Protein AF-A0A938CMP0-F1 (afdb_monomer_lite)

Foldseek 3Di:
DDDDDDDDDDDDDDDDDDDDDDDDDDDDDDDDDDDDDDDDDDDDDDDDDDDDDDDDPPDDPPVVVVVVVVVLVDDDDDDDPVVVVVVVLVLLVLLLLLLVQLAVFQQDDLVNSCVVSVHDSVSSVSSNVVCVVVVQKDWDQDPPRGITIDGDPVVVVSSVVSVVVVVVVVVVVLVLLLVLLLVVLVVCVVVVWAEEEEEADDPSVVSNVVSNVVDNHDHLAYADLVQAQDDDPNGGYHPAPCVSPDGQAYEYRHDPCSQVRLVRVVVPDPNVRYHYRPVCVVVNVVVVVPDDPPPPDD

Sequence (298 aa):
MSSCGNRLRRARRFACSLRSKRRSGRNRPAQPQFLKRDGIARSRQGMTYTKVHGMNTASLPADFAAFFDVWWWMPKPATSPADESDKFVGQDQIMLGVLSAVERDSQVSQRTISRELNVALGLANAYFKRCVRKGWIKIQQVPRRRYAYYLTPQGFSEKTRLATQYFSASFTFFRKARGQISELIEDCARRGAKRIAFAGVSDLAEVAMICALEFPVTVAGVVDPEQAGKHFCGTKVRATLDECGPVDAVIITHLSAPYEAYRALADAIEPDRIQVPALLRVALQQAASSEPEQQVGP

Radius of gyration: 31.2 Å; chains: 1; bounding box: 88×67×84 Å

Structure (mmCIF, N/CA/C/O backbone):
data_AF-A0A938CMP0-F1
#
_entry.id   AF-A0A938CMP0-F1
#
loop_
_atom_site.group_PDB
_atom_site.id
_atom_site.type_symbol
_atom_site.label_atom_id
_atom_site.label_alt_id
_atom_site.label_comp_id
_atom_site.label_asym_id
_atom_site.label_entity_id
_atom_site.label_seq_id
_atom_site.pdbx_PDB_ins_code
_atom_site.Cartn_x
_atom_site.Cartn_y
_atom_site.Cartn_z
_atom_site.occupancy
_atom_site.B_iso_or_equiv
_atom_site.auth_seq_id
_atom_site.auth_comp_id
_atom_site.auth_asym_id
_atom_site.auth_atom_id
_atom_site.pdbx_PDB_model_num
ATOM 1 N N . MET A 1 1 ? 44.442 -36.100 -6.430 1.00 40.66 1 MET A N 1
ATOM 2 C CA . MET A 1 1 ? 44.548 -37.439 -7.049 1.00 40.66 1 MET A CA 1
ATOM 3 C C . MET A 1 1 ? 43.366 -38.261 -6.570 1.00 40.66 1 MET A C 1
ATOM 5 O O . MET A 1 1 ? 43.351 -38.660 -5.416 1.00 40.66 1 MET A O 1
ATOM 9 N N . SER A 1 2 ? 42.347 -38.433 -7.410 1.00 33.59 2 SER A N 1
ATOM 10 C CA . SER A 1 2 ? 41.164 -39.239 -7.090 1.00 33.59 2 SER A CA 1
ATOM 11 C C . SER A 1 2 ? 40.425 -39.641 -8.374 1.00 33.59 2 SER A C 1
ATOM 13 O O . SER A 1 2 ? 40.031 -38.787 -9.158 1.00 33.59 2 SER A O 1
ATOM 15 N N . SER A 1 3 ? 40.293 -40.963 -8.551 1.00 32.97 3 SER A N 1
ATOM 16 C CA . SER A 1 3 ? 39.300 -41.728 -9.335 1.00 32.97 3 SER A CA 1
ATOM 17 C C . SER A 1 3 ? 39.023 -41.274 -10.782 1.00 32.97 3 SER A C 1
ATOM 19 O O . SER A 1 3 ? 38.269 -40.344 -11.025 1.00 32.97 3 SER A O 1
ATOM 21 N N . CYS A 1 4 ? 39.647 -41.845 -11.815 1.00 31.56 4 CYS A N 1
ATOM 22 C CA . CYS A 1 4 ? 39.384 -43.169 -12.407 1.00 31.56 4 CYS A CA 1
ATOM 23 C C . CYS A 1 4 ? 37.914 -43.424 -12.823 1.00 31.56 4 CYS A C 1
ATOM 25 O O . CYS A 1 4 ? 37.043 -43.570 -11.969 1.00 31.56 4 CYS A O 1
ATOM 27 N N . GLY A 1 5 ? 37.685 -43.584 -14.138 1.00 32.78 5 GLY A N 1
ATOM 28 C CA . GLY A 1 5 ? 36.816 -44.664 -14.631 1.00 32.78 5 GLY A CA 1
ATOM 29 C C . GLY A 1 5 ? 35.462 -44.328 -15.272 1.00 32.78 5 GLY A C 1
ATOM 30 O O . GLY A 1 5 ? 34.428 -44.730 -14.760 1.00 32.78 5 GLY A O 1
ATOM 31 N N . ASN A 1 6 ? 35.485 -43.683 -16.441 1.00 33.22 6 ASN A N 1
ATOM 32 C CA . ASN A 1 6 ? 34.711 -44.028 -17.650 1.00 33.22 6 ASN A CA 1
ATOM 33 C C . ASN A 1 6 ? 33.337 -44.740 -17.499 1.00 33.22 6 ASN A C 1
ATOM 35 O O . ASN A 1 6 ? 33.264 -45.941 -17.233 1.00 33.22 6 ASN A O 1
ATOM 39 N N . ARG A 1 7 ? 32.245 -44.068 -17.898 1.00 35.09 7 ARG A N 1
ATOM 40 C CA . ARG A 1 7 ? 31.052 -44.748 -18.436 1.00 35.09 7 ARG A CA 1
ATOM 41 C C . ARG A 1 7 ? 30.472 -43.950 -19.603 1.00 35.09 7 ARG A C 1
ATOM 43 O O . ARG A 1 7 ? 29.977 -42.840 -19.456 1.00 35.09 7 ARG A O 1
ATOM 50 N N . LEU A 1 8 ? 30.613 -44.536 -20.785 1.00 32.62 8 LEU A N 1
ATOM 51 C CA . LEU A 1 8 ? 30.351 -43.966 -22.101 1.00 32.62 8 LEU A CA 1
ATOM 52 C C . LEU A 1 8 ? 29.125 -44.680 -22.703 1.00 32.62 8 LEU A C 1
ATOM 54 O O . LEU A 1 8 ? 28.977 -45.886 -22.524 1.00 32.62 8 LEU A O 1
ATOM 58 N N . ARG A 1 9 ? 28.361 -43.943 -23.526 1.00 31.27 9 ARG A N 1
ATOM 59 C CA . ARG A 1 9 ? 27.397 -44.392 -24.563 1.00 31.27 9 ARG A CA 1
ATOM 60 C C . ARG A 1 9 ? 25.941 -44.644 -24.135 1.00 31.27 9 ARG A C 1
ATOM 62 O O . ARG A 1 9 ? 25.620 -45.692 -23.592 1.00 31.27 9 ARG A O 1
ATOM 69 N N . ARG A 1 10 ? 25.037 -43.767 -24.600 1.00 31.42 10 ARG A N 1
ATOM 70 C CA . ARG A 1 10 ? 23.763 -44.119 -25.275 1.00 31.42 10 ARG A CA 1
ATOM 71 C C . ARG A 1 10 ? 23.070 -42.854 -25.800 1.00 31.42 10 ARG A C 1
ATOM 73 O O . ARG A 1 10 ? 22.475 -42.126 -25.024 1.00 31.42 10 ARG A O 1
ATOM 80 N N . ALA A 1 11 ? 23.135 -42.612 -27.110 1.00 29.69 11 ALA A N 1
ATOM 81 C CA . ALA A 1 11 ? 22.117 -41.860 -27.857 1.00 29.69 11 ALA A CA 1
ATOM 82 C C . ALA A 1 11 ? 22.428 -41.932 -29.358 1.00 29.69 11 ALA A C 1
ATOM 84 O O . ALA A 1 11 ? 23.265 -41.182 -29.856 1.00 29.69 11 ALA A O 1
ATOM 85 N N . ARG A 1 12 ? 21.780 -42.855 -30.082 1.00 30.44 12 ARG A N 1
ATOM 86 C CA . ARG A 1 12 ? 21.549 -42.758 -31.534 1.00 30.44 12 ARG A CA 1
ATOM 87 C C . ARG A 1 12 ? 20.566 -43.844 -32.003 1.00 30.44 12 ARG A C 1
ATOM 89 O O . ARG A 1 12 ? 20.808 -45.016 -31.746 1.00 30.44 12 ARG A O 1
ATOM 96 N N . ARG A 1 13 ? 19.591 -43.394 -32.811 1.00 29.81 13 ARG A N 1
ATOM 97 C CA . ARG A 1 13 ? 18.742 -44.102 -33.805 1.00 29.81 13 ARG A CA 1
ATOM 98 C C . ARG A 1 13 ? 17.376 -44.638 -33.353 1.00 29.81 13 ARG A C 1
ATOM 100 O O . ARG A 1 13 ? 17.330 -45.616 -32.631 1.00 29.81 13 ARG A O 1
ATOM 107 N N . PHE A 1 14 ? 16.318 -44.042 -33.919 1.00 30.62 14 PHE A N 1
ATOM 108 C CA . PHE A 1 14 ? 15.135 -44.652 -34.577 1.00 30.62 14 PHE A CA 1
ATOM 109 C C . PHE A 1 14 ? 14.484 -43.509 -35.410 1.00 30.62 14 PHE A C 1
ATOM 111 O O . PHE A 1 14 ? 14.133 -42.488 -34.833 1.00 30.62 14 PHE A O 1
ATOM 118 N N . ALA A 1 15 ? 14.655 -43.402 -36.741 1.00 31.05 15 ALA A N 1
ATOM 119 C CA . ALA A 1 15 ? 13.916 -44.053 -37.851 1.00 31.05 15 ALA A CA 1
ATOM 120 C C . ALA A 1 15 ? 12.382 -43.871 -37.724 1.00 31.05 15 ALA A C 1
ATOM 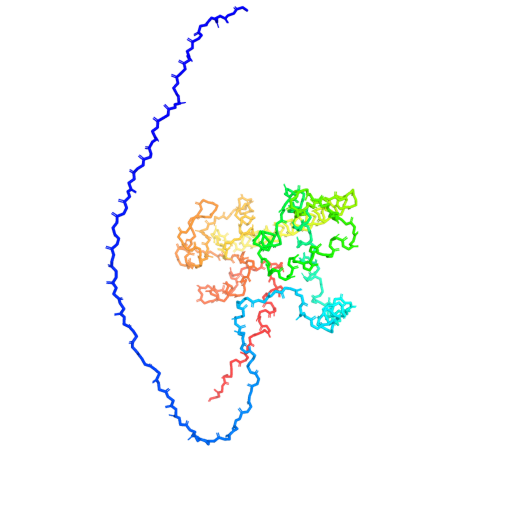122 O O . ALA A 1 15 ? 11.811 -44.363 -36.765 1.00 31.05 15 ALA A O 1
ATOM 123 N N . CYS A 1 16 ? 11.705 -43.005 -38.496 1.00 25.69 16 CYS A N 1
ATOM 124 C CA . CYS A 1 16 ? 11.364 -43.031 -39.937 1.00 25.69 16 CYS A CA 1
ATOM 125 C C . CYS A 1 16 ? 10.272 -44.059 -40.310 1.00 25.69 16 CYS A C 1
ATOM 127 O O . CYS A 1 16 ? 10.339 -45.202 -39.880 1.00 25.69 16 CYS A O 1
ATOM 129 N N . SER A 1 17 ? 9.364 -43.630 -41.203 1.00 28.08 17 SER A N 1
ATOM 130 C CA . SER A 1 17 ? 8.293 -44.365 -41.910 1.00 28.08 17 SER A CA 1
ATOM 131 C C . SER A 1 17 ? 6.901 -44.412 -41.262 1.00 28.08 17 SER A C 1
ATOM 133 O O . SER A 1 17 ? 6.668 -45.178 -40.337 1.00 28.08 17 SER A O 1
ATOM 135 N N . LEU A 1 18 ? 5.937 -43.704 -41.874 1.00 31.17 18 LEU A N 1
ATOM 136 C CA . LEU A 1 18 ? 4.772 -44.336 -42.520 1.00 31.17 18 LEU A CA 1
ATOM 137 C C . LEU A 1 18 ? 4.097 -43.376 -43.523 1.00 31.17 18 LEU A C 1
ATOM 139 O O . LEU A 1 18 ? 4.033 -42.164 -43.328 1.00 31.17 18 LEU A O 1
ATOM 143 N N . ARG A 1 19 ? 3.647 -43.953 -44.642 1.00 31.61 19 ARG A N 1
ATOM 144 C CA . ARG A 1 19 ? 3.259 -43.323 -45.913 1.00 31.61 19 ARG A CA 1
ATOM 145 C C . ARG A 1 19 ? 1.804 -43.691 -46.266 1.00 31.61 19 ARG A C 1
ATOM 147 O O . ARG A 1 19 ? 1.448 -44.857 -46.201 1.00 31.61 19 ARG A O 1
ATOM 154 N N . SER A 1 20 ? 1.048 -42.700 -46.754 1.00 29.38 20 SER A N 1
ATOM 155 C CA . SER A 1 20 ? -0.056 -42.728 -47.753 1.00 29.38 20 SER A CA 1
ATOM 156 C C . SER A 1 20 ? -1.356 -43.548 -47.581 1.00 29.38 20 SER A C 1
ATOM 158 O O . SER A 1 20 ? -1.315 -44.770 -47.506 1.00 29.38 20 SER A O 1
ATOM 160 N N . LYS A 1 21 ? -2.499 -42.863 -47.811 1.00 34.16 21 LYS A N 1
ATOM 161 C CA . LYS A 1 21 ? -3.623 -43.179 -48.753 1.00 34.16 21 LYS A CA 1
ATOM 162 C C . LYS A 1 21 ? -4.675 -42.038 -48.672 1.00 34.16 21 LYS A C 1
ATOM 164 O O . LYS A 1 21 ? -5.223 -41.815 -47.608 1.00 34.16 21 LYS A O 1
ATOM 169 N N . ARG A 1 22 ? -4.754 -41.070 -49.605 1.00 30.09 22 ARG A N 1
ATOM 170 C CA . ARG A 1 22 ? -5.589 -40.948 -50.841 1.00 30.09 22 ARG A CA 1
ATOM 171 C C . ARG A 1 22 ? -7.091 -41.313 -50.743 1.00 30.09 22 ARG A C 1
ATOM 173 O O . ARG A 1 22 ? -7.388 -42.498 -50.697 1.00 30.09 22 ARG A O 1
ATOM 180 N N . ARG A 1 23 ? -7.971 -40.300 -50.929 1.00 29.23 23 ARG A N 1
ATOM 181 C CA . ARG A 1 23 ? -9.071 -40.100 -51.940 1.00 29.23 23 ARG A CA 1
ATOM 182 C C . ARG A 1 23 ? -10.265 -39.342 -51.313 1.00 29.23 23 ARG A C 1
ATOM 184 O O . ARG A 1 23 ? -10.774 -39.766 -50.294 1.00 29.23 23 ARG A O 1
ATOM 191 N N . SER A 1 24 ? -10.539 -38.094 -51.715 1.00 27.59 24 SER A N 1
ATOM 192 C CA . SER A 1 24 ? -11.372 -37.604 -52.843 1.00 27.59 24 SER A CA 1
ATOM 193 C C . SER A 1 24 ? -12.872 -37.490 -52.529 1.00 27.59 24 SER A C 1
ATOM 195 O O . SER A 1 24 ? -13.527 -38.502 -52.323 1.00 27.59 24 SER A O 1
ATOM 197 N N . GLY A 1 25 ? -13.415 -36.273 -52.625 1.00 26.98 25 GLY A N 1
ATOM 198 C CA . GLY A 1 25 ? -14.855 -36.001 -52.643 1.00 26.98 25 GLY A CA 1
ATOM 199 C C . GLY A 1 25 ? -15.131 -34.519 -52.901 1.00 26.98 25 GLY A C 1
ATOM 200 O O . GLY A 1 25 ? -15.055 -33.706 -51.988 1.00 26.98 25 GLY A O 1
ATOM 201 N N . ARG A 1 26 ? -15.377 -34.164 -54.169 1.00 29.38 26 ARG A N 1
ATOM 202 C CA . ARG A 1 26 ? -15.912 -32.864 -54.610 1.00 29.38 26 ARG A CA 1
ATOM 203 C C . ARG A 1 26 ? -17.373 -32.740 -54.164 1.00 29.38 26 ARG A C 1
ATOM 205 O O . ARG A 1 26 ? -18.107 -33.705 -54.329 1.00 29.38 26 ARG A O 1
ATOM 212 N N . ASN A 1 27 ? -17.797 -31.544 -53.749 1.00 28.89 27 ASN A N 1
ATOM 213 C CA . ASN A 1 27 ? -18.992 -30.880 -54.293 1.00 28.89 27 ASN A CA 1
ATOM 214 C C . ASN A 1 27 ? -19.107 -29.421 -53.799 1.00 28.89 27 ASN A C 1
ATOM 216 O O . ASN A 1 27 ? -19.155 -29.159 -52.604 1.00 28.89 27 ASN A O 1
ATOM 220 N N . ARG A 1 28 ? -19.149 -28.480 -54.753 1.00 29.19 28 ARG A N 1
ATOM 221 C CA . ARG A 1 28 ? -19.852 -27.181 -54.672 1.00 29.19 28 ARG A CA 1
ATOM 222 C C . ARG A 1 28 ? -21.191 -27.377 -55.401 1.00 29.19 28 ARG A C 1
ATOM 224 O O . ARG A 1 28 ? -21.204 -28.176 -56.339 1.00 29.19 28 ARG A O 1
ATOM 231 N N . PRO A 1 29 ? -22.288 -26.708 -55.014 1.00 32.78 29 PRO A N 1
ATOM 232 C CA . PRO A 1 29 ? -22.609 -25.339 -55.483 1.00 32.78 29 PRO A CA 1
ATOM 233 C C . PRO A 1 29 ? -23.285 -24.526 -54.338 1.00 32.78 29 PRO A C 1
ATOM 235 O O . PRO A 1 29 ? -23.307 -25.011 -53.218 1.00 32.78 29 PRO A O 1
ATOM 238 N N . ALA A 1 30 ? -23.789 -23.291 -54.405 1.00 26.28 30 ALA A N 1
ATOM 239 C CA . ALA A 1 30 ? -24.164 -22.336 -55.443 1.00 26.28 30 ALA A CA 1
ATOM 240 C C . ALA A 1 30 ? -24.133 -20.911 -54.823 1.00 26.28 30 ALA A C 1
ATOM 242 O O . ALA A 1 30 ? -24.267 -20.761 -53.609 1.00 26.28 30 ALA A O 1
ATOM 243 N N . GLN A 1 31 ? -23.991 -19.871 -55.648 1.00 30.39 31 GLN A N 1
ATOM 244 C CA . GLN A 1 31 ? -24.404 -18.501 -55.300 1.00 30.39 31 GLN A CA 1
ATOM 245 C C . GLN A 1 31 ? -25.897 -18.317 -55.608 1.00 30.39 31 GLN A C 1
ATOM 247 O O . GLN A 1 31 ? -26.396 -18.960 -56.533 1.00 30.39 31 GLN A O 1
ATOM 252 N N . PRO A 1 32 ? -26.552 -17.335 -54.967 1.00 27.44 32 PRO A N 1
ATOM 253 C CA . PRO A 1 32 ? -27.552 -16.540 -55.667 1.00 27.44 32 PRO A CA 1
ATOM 254 C C . PRO A 1 32 ? -27.262 -15.032 -55.612 1.00 27.44 32 PRO A C 1
ATOM 256 O O . PRO A 1 32 ? -26.785 -14.484 -54.619 1.00 27.44 32 PRO A O 1
ATOM 259 N N . GLN A 1 33 ? -27.570 -14.384 -56.735 1.00 28.09 33 GLN A N 1
ATOM 260 C CA . GLN A 1 33 ? -27.715 -12.940 -56.915 1.00 28.09 33 GLN A CA 1
ATOM 261 C C . GLN A 1 33 ? -29.138 -12.480 -56.515 1.00 28.09 33 GLN A C 1
ATOM 263 O O . GLN A 1 33 ? -30.028 -13.315 -56.383 1.00 28.09 33 GLN A O 1
ATOM 268 N N . PHE A 1 34 ? -29.327 -11.148 -56.478 1.00 23.53 34 PHE A N 1
ATOM 269 C CA . PHE A 1 34 ? -30.585 -10.364 -56.537 1.00 23.53 34 PHE A CA 1
ATOM 270 C C . PHE A 1 34 ? -31.354 -10.056 -55.229 1.00 23.53 34 PHE A C 1
ATOM 272 O O . PHE A 1 34 ? -31.970 -10.934 -54.646 1.00 23.53 34 PHE A O 1
ATOM 279 N N . LEU A 1 35 ? -31.419 -8.773 -54.816 1.00 26.53 35 LEU A N 1
ATOM 280 C CA . LEU A 1 35 ? -32.499 -7.808 -55.139 1.00 26.53 35 LEU A CA 1
ATOM 281 C C . LEU A 1 35 ? -32.203 -6.411 -54.525 1.00 26.53 35 LEU A C 1
ATOM 283 O O . LEU A 1 35 ? -31.724 -6.304 -53.400 1.00 26.53 35 LEU A O 1
ATOM 287 N N . LYS A 1 36 ? -32.506 -5.336 -55.268 1.00 29.02 36 LYS A N 1
ATOM 288 C CA . LYS A 1 36 ? -32.561 -3.932 -54.803 1.00 29.02 36 LYS A CA 1
ATOM 289 C C . LYS A 1 36 ? -33.921 -3.648 -54.142 1.00 29.02 36 LYS A C 1
ATOM 291 O O . LYS A 1 36 ? -34.914 -4.112 -54.696 1.00 29.02 36 LYS A O 1
ATOM 296 N N . ARG A 1 37 ? -33.971 -2.793 -53.105 1.00 26.44 37 ARG A N 1
ATOM 297 C CA . ARG A 1 37 ? -34.790 -1.549 -53.048 1.00 26.44 37 ARG A CA 1
ATOM 298 C C . ARG A 1 37 ? -34.722 -0.810 -51.691 1.00 26.44 37 ARG A C 1
ATOM 300 O O . ARG A 1 37 ? -34.899 -1.419 -50.648 1.00 26.44 37 ARG A O 1
ATOM 307 N N . ASP A 1 38 ? -34.477 0.498 -51.819 1.00 26.66 38 ASP A N 1
ATOM 308 C CA . ASP A 1 38 ? -35.070 1.688 -51.173 1.00 26.66 38 ASP A CA 1
ATOM 309 C C . ASP A 1 38 ? -35.088 1.874 -49.637 1.00 26.66 38 ASP A C 1
ATOM 311 O O . ASP A 1 38 ? -35.596 1.040 -48.899 1.00 26.66 38 ASP A O 1
ATOM 315 N N . GLY A 1 39 ? -34.658 3.067 -49.172 1.00 25.33 39 GLY A N 1
ATOM 316 C CA . GLY A 1 39 ? -35.173 3.653 -47.916 1.00 25.33 39 GLY A CA 1
ATOM 317 C C . GLY A 1 39 ? -34.208 4.412 -46.984 1.00 25.33 39 GLY A C 1
ATOM 318 O O . GLY A 1 39 ? -33.889 3.936 -45.907 1.00 25.33 39 GLY A O 1
ATOM 319 N N . ILE A 1 40 ? -33.770 5.600 -47.406 1.00 25.33 40 ILE A N 1
ATOM 320 C CA . ILE A 1 40 ? -33.457 6.845 -46.658 1.00 25.33 40 ILE A CA 1
ATOM 321 C C . ILE A 1 40 ? -33.264 6.813 -45.107 1.00 25.33 40 ILE A C 1
ATOM 323 O O . ILE A 1 40 ? -34.197 6.630 -44.337 1.00 25.33 40 ILE A O 1
ATOM 327 N N . ALA A 1 41 ? -32.042 7.221 -44.718 1.00 26.98 41 ALA A N 1
ATOM 328 C CA . ALA A 1 41 ? -31.594 8.072 -43.595 1.00 26.98 41 ALA A CA 1
ATOM 329 C C . ALA A 1 41 ? -31.946 7.753 -42.123 1.00 26.98 41 ALA A C 1
ATOM 331 O O . ALA A 1 41 ? -33.066 7.962 -41.669 1.00 26.98 41 ALA A O 1
ATOM 332 N N . ARG A 1 42 ? -30.893 7.556 -41.309 1.00 26.25 42 ARG A N 1
ATOM 333 C CA . ARG A 1 42 ? -30.517 8.492 -40.225 1.00 26.25 42 ARG A CA 1
ATOM 334 C C . ARG A 1 42 ? -29.103 8.218 -39.706 1.00 26.25 42 ARG A C 1
ATOM 336 O O . ARG A 1 42 ? -28.642 7.088 -39.614 1.00 26.25 42 ARG A O 1
ATOM 343 N N . SER A 1 43 ? -28.416 9.315 -39.429 1.00 30.00 43 SER A N 1
ATOM 344 C CA . SER A 1 43 ? -27.028 9.440 -39.009 1.00 30.00 43 SER A CA 1
ATOM 345 C C . SER A 1 43 ? -26.761 8.888 -37.607 1.00 30.00 43 SER A C 1
ATOM 347 O O . SER A 1 43 ? -27.529 9.127 -36.680 1.00 30.00 43 SER A O 1
ATOM 349 N N . ARG A 1 44 ? -25.607 8.231 -37.447 1.00 26.14 44 ARG A N 1
ATOM 350 C CA . ARG A 1 44 ? -24.694 8.333 -36.292 1.00 26.14 44 ARG A CA 1
ATOM 351 C C . ARG A 1 44 ? -23.418 7.569 -36.645 1.00 26.14 44 ARG A C 1
ATOM 353 O O . ARG A 1 44 ? -23.461 6.384 -36.954 1.00 26.14 44 ARG A O 1
ATOM 360 N N . GLN A 1 45 ? -22.296 8.284 -36.683 1.00 30.92 45 GLN A N 1
ATOM 361 C CA . GLN A 1 45 ? -20.973 7.746 -36.997 1.00 30.92 45 GLN A CA 1
ATOM 362 C C . GLN A 1 45 ? -20.565 6.711 -35.936 1.00 30.92 45 GLN A C 1
ATOM 364 O O . GLN A 1 45 ? -20.081 7.062 -34.866 1.00 30.92 45 GLN A O 1
ATOM 369 N N . GLY A 1 46 ? -20.780 5.432 -36.239 1.00 26.02 46 GLY A N 1
ATOM 370 C CA . GLY A 1 46 ? -20.140 4.300 -35.579 1.00 26.02 46 GLY A CA 1
ATOM 371 C C . GLY A 1 46 ? -18.991 3.821 -36.457 1.00 26.02 46 GLY A C 1
ATOM 372 O O . GLY A 1 46 ? -19.215 3.246 -37.519 1.00 26.02 46 GLY A O 1
ATOM 373 N N . MET A 1 47 ? -17.755 4.099 -36.049 1.00 26.31 47 MET A N 1
ATOM 374 C CA . MET A 1 47 ? -16.557 3.650 -36.756 1.00 26.31 47 MET A CA 1
ATOM 375 C C . MET A 1 47 ? -16.338 2.162 -36.435 1.00 26.31 47 MET A C 1
ATOM 377 O O . MET A 1 47 ? -15.799 1.804 -35.391 1.00 26.31 47 MET A O 1
ATOM 381 N N . THR A 1 48 ? -16.826 1.273 -37.301 1.00 23.34 48 THR A N 1
ATOM 382 C CA . THR A 1 48 ? -16.617 -0.176 -37.181 1.00 23.34 48 THR A CA 1
ATOM 383 C C . THR A 1 48 ? -15.192 -0.535 -37.597 1.00 23.34 48 THR A C 1
ATOM 385 O O . THR A 1 48 ? -14.780 -0.257 -38.723 1.00 23.34 48 THR A O 1
ATOM 388 N N . TYR A 1 49 ? -14.441 -1.189 -36.709 1.00 25.02 49 TYR A N 1
ATOM 389 C CA . TYR A 1 49 ? -13.134 -1.761 -37.030 1.00 25.02 49 TYR A CA 1
ATOM 390 C C . TYR A 1 49 ? -13.290 -2.943 -37.995 1.00 25.02 49 TYR A C 1
ATOM 392 O O . TYR A 1 49 ? -13.627 -4.055 -37.588 1.00 25.02 49 TYR A O 1
ATOM 400 N N . THR A 1 50 ? -12.990 -2.727 -39.275 1.00 26.14 50 THR A N 1
ATOM 401 C CA . THR A 1 50 ? -12.839 -3.821 -40.239 1.00 26.14 50 THR A CA 1
ATOM 402 C C . THR A 1 50 ? -11.429 -4.397 -40.129 1.00 26.14 50 THR A C 1
ATOM 404 O O . THR A 1 50 ? -10.426 -3.734 -40.388 1.00 26.14 50 THR A O 1
ATOM 407 N N . LYS A 1 51 ? -11.355 -5.663 -39.719 1.00 31.88 51 LYS A N 1
ATOM 408 C CA . LYS A 1 51 ? -10.142 -6.480 -39.632 1.00 31.88 51 LYS A CA 1
ATOM 409 C C . LYS A 1 51 ? -9.582 -6.722 -41.039 1.00 31.88 51 LYS A C 1
ATOM 411 O O . LYS A 1 51 ? -10.085 -7.583 -41.753 1.00 31.88 51 LYS A O 1
ATOM 416 N N . VAL A 1 52 ? -8.533 -5.999 -41.434 1.00 29.16 52 VAL A N 1
ATOM 417 C CA . VAL A 1 52 ? -7.825 -6.261 -42.698 1.00 29.16 52 VAL A CA 1
ATOM 418 C C . VAL A 1 52 ? -6.646 -7.195 -42.421 1.00 29.16 52 VAL A C 1
ATOM 420 O O . VAL A 1 52 ? -5.613 -6.800 -41.885 1.00 29.16 52 VAL A O 1
ATOM 423 N N . HIS A 1 53 ? -6.824 -8.476 -42.740 1.00 30.30 53 HIS A N 1
ATOM 424 C CA . HIS A 1 53 ? -5.709 -9.394 -42.957 1.00 30.30 53 HIS A CA 1
ATOM 425 C C . HIS A 1 53 ? -5.120 -9.135 -44.347 1.00 30.30 53 HIS A C 1
ATOM 427 O O . HIS A 1 53 ? -5.837 -9.215 -45.337 1.00 30.30 53 HIS A O 1
ATOM 433 N N . GLY A 1 54 ? -3.809 -8.886 -44.398 1.00 38.38 54 GLY A N 1
ATOM 434 C CA . GLY A 1 54 ? -3.010 -8.948 -45.622 1.00 38.38 54 GLY A CA 1
ATOM 435 C C . GLY A 1 54 ? -2.931 -7.645 -46.417 1.00 38.38 54 GLY A C 1
ATOM 436 O O . GLY A 1 54 ? -3.604 -7.502 -47.428 1.00 38.38 54 GLY A O 1
ATOM 437 N N . MET A 1 55 ? -2.032 -6.738 -46.024 1.00 27.73 55 MET A N 1
ATOM 438 C CA . MET A 1 55 ? -1.482 -5.717 -46.923 1.00 27.73 55 MET A CA 1
ATOM 439 C C . MET A 1 55 ? 0.030 -5.594 -46.706 1.00 27.73 55 MET A C 1
ATOM 441 O O . MET A 1 55 ? 0.514 -5.551 -45.576 1.00 27.73 55 MET A O 1
ATOM 445 N N . ASN A 1 56 ? 0.767 -5.601 -47.816 1.00 33.56 56 ASN A N 1
ATOM 446 C CA . ASN A 1 56 ? 2.214 -5.429 -47.893 1.00 33.56 56 ASN A CA 1
ATOM 447 C C . ASN A 1 56 ? 2.567 -3.963 -47.565 1.00 33.56 56 ASN A C 1
ATOM 449 O O . ASN A 1 56 ? 1.873 -3.052 -48.010 1.00 33.56 56 ASN A O 1
ATOM 453 N N . THR A 1 57 ? 3.624 -3.710 -46.792 1.00 37.72 57 THR A N 1
ATOM 454 C CA . THR A 1 57 ? 3.929 -2.403 -46.165 1.00 37.72 57 THR A CA 1
ATOM 455 C C . THR A 1 57 ? 4.476 -1.325 -47.118 1.00 37.72 57 THR A C 1
ATOM 457 O O . THR A 1 57 ? 5.209 -0.446 -46.679 1.00 37.72 57 THR A O 1
ATOM 460 N N . ALA A 1 58 ? 4.162 -1.374 -48.414 1.00 41.06 58 ALA A N 1
ATOM 461 C CA . ALA A 1 58 ? 4.722 -0.468 -49.425 1.00 41.06 58 ALA A CA 1
ATOM 462 C C . ALA A 1 58 ? 3.711 0.529 -50.026 1.00 41.06 58 ALA A C 1
ATOM 464 O O . ALA A 1 58 ? 4.036 1.211 -50.990 1.00 41.06 58 ALA A O 1
ATOM 465 N N . SER A 1 59 ? 2.499 0.644 -49.479 1.00 39.84 59 SER A N 1
ATOM 466 C CA . SER A 1 59 ? 1.479 1.562 -50.012 1.00 39.84 59 SER A CA 1
ATOM 467 C C . SER A 1 59 ? 0.597 2.161 -48.914 1.00 39.84 59 SER A C 1
ATOM 469 O O . SER A 1 59 ? -0.618 1.967 -48.901 1.00 39.84 59 SER A O 1
ATOM 471 N N . LEU A 1 60 ? 1.212 2.866 -47.965 1.00 39.66 60 LEU A N 1
ATOM 472 C CA . LEU A 1 60 ? 0.498 3.831 -47.127 1.00 39.66 60 LEU A CA 1
ATOM 473 C C . LEU A 1 60 ? 0.739 5.237 -47.704 1.00 39.66 60 LEU A C 1
ATOM 475 O O . LEU A 1 60 ? 1.891 5.540 -48.024 1.00 39.66 60 LEU A O 1
ATOM 479 N N . PRO A 1 61 ? -0.298 6.084 -47.851 1.00 44.03 61 PRO A N 1
ATOM 480 C CA . PRO A 1 61 ? -0.127 7.481 -48.249 1.00 44.03 61 PRO A CA 1
ATOM 481 C C . PRO A 1 61 ? 0.802 8.206 -47.260 1.00 44.03 61 PRO A C 1
ATOM 483 O O . PRO A 1 61 ? 0.668 8.030 -46.044 1.00 44.03 61 PRO A O 1
ATOM 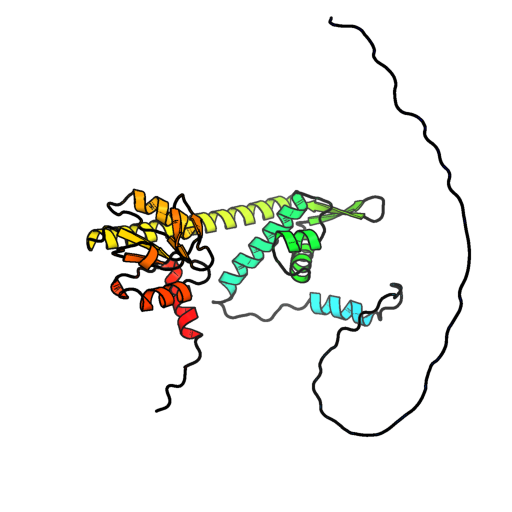486 N N . ALA A 1 62 ? 1.762 8.991 -47.762 1.00 47.50 62 ALA A N 1
ATOM 487 C CA . ALA A 1 62 ? 2.774 9.704 -46.963 1.00 47.50 62 ALA A CA 1
ATOM 488 C C . ALA A 1 62 ? 2.155 10.642 -45.898 1.00 47.50 62 ALA A C 1
ATOM 490 O O . ALA A 1 62 ? 2.724 10.902 -44.839 1.00 47.50 62 ALA A O 1
ATOM 491 N N . ASP A 1 63 ? 0.933 11.071 -46.163 1.00 43.94 63 ASP A N 1
ATOM 492 C CA . ASP A 1 63 ? 0.027 11.896 -45.380 1.00 43.94 63 ASP A CA 1
ATOM 493 C C . ASP A 1 63 ? -0.486 11.204 -44.096 1.00 43.94 63 ASP A C 1
ATOM 495 O O . ASP A 1 63 ? -0.734 11.877 -43.094 1.00 43.94 63 ASP A O 1
ATOM 499 N N . PHE A 1 64 ? -0.527 9.866 -44.039 1.00 36.31 64 PHE A N 1
ATOM 500 C CA . PHE A 1 64 ? -0.919 9.133 -42.822 1.00 36.31 64 PHE A CA 1
ATOM 501 C C . PHE A 1 64 ? 0.233 8.982 -41.810 1.00 36.31 64 PHE A C 1
ATOM 503 O O . PHE A 1 64 ? 0.004 8.955 -40.598 1.00 36.31 64 PHE A O 1
ATOM 510 N N . ALA A 1 65 ? 1.482 8.921 -42.289 1.00 40.38 65 ALA A N 1
ATOM 511 C CA . ALA A 1 65 ? 2.676 8.960 -41.438 1.00 40.38 65 ALA A CA 1
ATOM 512 C C . ALA A 1 65 ? 2.892 10.369 -40.856 1.00 40.38 65 ALA A C 1
ATOM 514 O O . ALA A 1 65 ? 3.145 10.510 -39.660 1.00 40.38 65 ALA A O 1
ATOM 515 N N . ALA A 1 66 ? 2.665 11.406 -41.670 1.00 42.56 66 ALA A N 1
ATOM 516 C CA . ALA A 1 66 ? 2.732 12.802 -41.246 1.00 42.56 66 ALA A CA 1
ATOM 517 C C . ALA A 1 66 ? 1.681 13.156 -40.176 1.00 42.56 66 ALA A C 1
ATOM 519 O O . ALA A 1 66 ? 1.988 13.886 -39.238 1.00 42.56 66 ALA A O 1
ATOM 520 N N . PHE A 1 67 ? 0.465 12.599 -40.251 1.00 37.78 67 PHE A N 1
ATOM 521 C CA . PHE A 1 67 ? -0.554 12.794 -39.213 1.00 37.78 67 PHE A CA 1
ATOM 522 C C . PHE A 1 67 ? -0.105 12.247 -37.851 1.00 37.78 67 PHE A C 1
ATOM 524 O O . PHE A 1 67 ? -0.282 12.906 -36.828 1.00 37.78 67 PHE A O 1
ATOM 531 N N . PHE A 1 68 ? 0.525 11.068 -37.830 1.00 35.94 68 PHE A N 1
ATOM 532 C CA . PHE A 1 68 ? 1.064 10.490 -36.601 1.00 35.94 68 PHE A CA 1
ATOM 533 C C . PHE A 1 68 ? 2.256 11.288 -36.055 1.00 35.94 68 PHE A C 1
ATOM 535 O O . PHE A 1 68 ? 2.341 11.439 -34.841 1.00 35.94 68 PHE A O 1
ATOM 542 N N . ASP A 1 69 ? 3.125 11.838 -36.911 1.00 42.62 69 ASP A N 1
ATOM 543 C CA . ASP A 1 69 ? 4.260 12.686 -36.509 1.00 42.62 69 ASP A CA 1
ATOM 544 C C . ASP A 1 69 ? 3.834 14.089 -36.023 1.00 42.62 69 ASP A C 1
ATOM 546 O O . ASP A 1 69 ? 4.432 14.625 -35.089 1.00 42.62 69 ASP A O 1
ATOM 550 N N . VAL A 1 70 ? 2.761 14.668 -36.577 1.00 45.06 70 VAL A N 1
ATOM 551 C CA . VAL A 1 70 ? 2.186 15.950 -36.119 1.00 45.06 70 VAL A CA 1
ATOM 552 C C . VAL A 1 70 ? 1.393 15.769 -34.824 1.00 45.06 70 VAL A C 1
ATOM 554 O O . VAL A 1 70 ? 1.564 16.534 -33.874 1.00 45.06 70 VAL A O 1
ATOM 557 N N . TRP A 1 71 ? 0.588 14.709 -34.727 1.00 46.81 71 TRP A N 1
ATOM 558 C CA . TRP A 1 71 ? -0.113 14.346 -33.491 1.00 46.81 71 TRP A CA 1
ATOM 559 C C . TRP A 1 71 ? 0.871 13.990 -32.355 1.00 46.81 71 TRP A C 1
ATOM 561 O O . TRP A 1 71 ? 0.576 14.203 -31.181 1.00 46.81 71 TRP A O 1
ATOM 571 N N . TRP A 1 72 ? 2.082 13.533 -32.702 1.00 44.62 72 TRP A N 1
ATOM 572 C CA . TRP A 1 72 ? 3.220 13.302 -31.798 1.00 44.62 72 TRP A CA 1
ATOM 573 C C . TRP A 1 72 ? 3.925 14.582 -31.307 1.00 44.62 72 TRP A C 1
ATOM 575 O O . TRP A 1 72 ? 4.674 14.531 -30.324 1.00 44.62 72 TRP A O 1
ATOM 585 N N . TRP A 1 73 ? 3.706 15.720 -31.972 1.00 40.94 73 TRP A N 1
ATOM 586 C CA . TRP A 1 73 ? 4.351 17.004 -31.672 1.00 40.94 73 TRP A CA 1
ATOM 587 C C . TRP A 1 73 ? 3.425 18.017 -30.975 1.00 40.94 73 TRP A C 1
ATOM 589 O O . TRP A 1 73 ? 3.887 19.069 -30.542 1.00 40.94 73 TRP A O 1
ATOM 599 N N . MET A 1 74 ? 2.137 17.704 -30.796 1.00 25.86 74 MET A N 1
ATOM 600 C CA . MET A 1 74 ? 1.205 18.585 -30.083 1.00 25.86 74 MET A CA 1
ATOM 601 C C . MET A 1 74 ? 1.322 18.454 -28.550 1.00 25.86 74 MET A C 1
ATOM 603 O O . MET A 1 74 ? 1.171 17.350 -28.014 1.00 25.86 74 MET A O 1
ATOM 607 N N . PRO A 1 75 ? 1.526 19.559 -27.806 1.00 34.41 75 PRO A N 1
ATOM 608 C CA . PRO A 1 75 ? 1.337 19.568 -26.361 1.00 34.41 75 PRO A CA 1
ATOM 609 C C . PRO A 1 75 ? -0.159 19.436 -26.034 1.00 34.41 75 PRO A C 1
ATOM 611 O O . PRO A 1 75 ? -0.999 20.108 -26.632 1.00 34.41 75 PRO A O 1
ATOM 614 N N . LYS A 1 76 ? -0.508 18.547 -25.093 1.00 39.75 76 LYS A N 1
ATOM 615 C CA . LYS A 1 76 ? -1.894 18.413 -24.614 1.00 39.75 76 LYS A CA 1
ATOM 616 C C . LYS A 1 76 ? -2.319 19.676 -23.847 1.00 39.75 76 LYS A C 1
ATOM 618 O O . LYS A 1 76 ? -1.482 20.234 -23.139 1.00 39.75 76 LYS A O 1
ATOM 623 N N . PRO A 1 77 ? -3.593 20.105 -23.951 1.00 33.44 77 PRO A N 1
ATOM 624 C CA . PRO A 1 77 ? -4.080 21.265 -23.212 1.00 33.44 77 PRO A CA 1
ATOM 625 C C . PRO A 1 77 ? -4.008 21.012 -21.701 1.00 33.44 77 PRO A C 1
ATOM 627 O O . PRO A 1 77 ? -4.275 19.901 -21.237 1.00 33.44 77 PRO A O 1
ATOM 630 N N . ALA A 1 78 ? -3.621 22.053 -20.963 1.00 36.38 78 ALA A N 1
ATOM 631 C CA . ALA A 1 78 ? -3.438 22.026 -19.518 1.00 36.38 78 ALA A CA 1
ATOM 632 C C . ALA A 1 78 ? -4.757 21.699 -18.800 1.00 36.38 78 ALA A C 1
ATOM 634 O O . ALA A 1 78 ? -5.782 22.342 -19.031 1.00 36.38 78 ALA A O 1
ATOM 635 N N . THR A 1 79 ? -4.724 20.683 -17.939 1.00 45.53 79 THR A N 1
ATOM 636 C CA . THR A 1 79 ? -5.804 20.363 -16.997 1.00 45.53 79 THR A CA 1
ATOM 637 C C . THR A 1 79 ? -5.607 21.113 -15.678 1.00 45.53 79 THR A C 1
ATOM 639 O O . THR A 1 79 ? -4.491 21.488 -15.340 1.00 45.53 79 THR A O 1
ATOM 642 N N . SER A 1 80 ? -6.708 21.335 -14.954 1.00 39.09 80 SER A N 1
ATOM 643 C CA . SER A 1 80 ? -6.789 22.065 -13.678 1.00 39.09 80 SER A CA 1
ATOM 644 C C . SER A 1 80 ? -5.699 21.673 -12.652 1.00 39.09 80 SER A C 1
ATOM 646 O O . SER A 1 80 ? -5.394 20.486 -12.522 1.00 39.09 80 SER A O 1
ATOM 648 N N . PRO A 1 81 ? -5.151 22.631 -11.872 1.00 35.19 81 PRO A N 1
ATOM 649 C CA . PRO A 1 81 ? -3.978 22.426 -11.009 1.00 35.19 81 PRO A CA 1
ATOM 650 C C . PRO A 1 81 ? -4.161 21.419 -9.859 1.00 35.19 81 PRO A C 1
ATOM 652 O O . PRO A 1 81 ? -3.170 20.902 -9.351 1.00 35.19 81 PRO A O 1
ATOM 655 N N . ALA A 1 82 ? -5.395 21.094 -9.459 1.00 40.72 82 ALA A N 1
ATOM 656 C CA . ALA A 1 82 ? -5.656 20.066 -8.440 1.00 40.72 82 ALA A CA 1
ATOM 657 C C . ALA A 1 82 ? -5.622 18.623 -8.995 1.00 40.72 82 ALA A C 1
ATOM 659 O O . ALA A 1 82 ? -5.493 17.677 -8.227 1.00 40.72 82 ALA A O 1
ATOM 660 N N . ASP A 1 83 ? -5.709 18.465 -10.320 1.00 36.34 83 ASP A N 1
ATOM 661 C CA . ASP A 1 83 ? -5.741 17.188 -11.055 1.00 36.34 83 ASP A CA 1
ATOM 662 C C . ASP A 1 83 ? -4.355 16.839 -11.660 1.00 36.34 83 ASP A C 1
ATOM 664 O O . ASP A 1 83 ? -4.151 15.776 -12.247 1.00 36.34 83 ASP A O 1
ATOM 668 N N . GLU A 1 84 ? -3.361 17.731 -11.538 1.00 36.69 84 GLU A N 1
ATOM 669 C CA . GLU A 1 84 ? -1.990 17.480 -12.008 1.00 36.69 84 GLU A CA 1
ATOM 670 C C . GLU A 1 84 ? -1.149 16.685 -11.004 1.00 36.69 84 GLU A C 1
ATOM 672 O O . GLU A 1 84 ? -0.425 15.776 -11.411 1.00 36.69 84 GLU A O 1
ATOM 677 N N . SER A 1 85 ? -1.250 16.972 -9.703 1.00 35.09 85 SER A N 1
ATOM 678 C CA . SER A 1 85 ? -0.406 16.344 -8.673 1.00 35.09 85 SER A CA 1
ATOM 679 C C . SER A 1 85 ? -0.588 14.823 -8.588 1.00 35.09 85 SER A C 1
ATOM 681 O O . SER A 1 85 ? 0.398 14.103 -8.434 1.00 35.09 85 SER A O 1
ATOM 683 N N . ASP A 1 86 ? -1.814 14.332 -8.780 1.00 36.22 86 ASP A N 1
ATOM 684 C CA . ASP A 1 86 ? -2.145 12.901 -8.750 1.00 36.22 86 ASP A CA 1
ATOM 685 C C . ASP A 1 86 ? -1.741 12.186 -10.059 1.00 36.22 86 ASP A C 1
ATOM 687 O O . ASP A 1 86 ? -1.253 11.053 -10.066 1.00 36.22 86 ASP A O 1
ATOM 691 N N . LYS A 1 87 ? -1.798 12.899 -11.198 1.00 40.94 87 LYS A N 1
ATOM 692 C CA . LYS A 1 87 ? -1.274 12.403 -12.483 1.00 40.94 87 LYS A CA 1
ATOM 693 C C . LYS A 1 87 ? 0.245 12.286 -12.472 1.00 40.94 87 LYS A C 1
ATOM 695 O O . LYS A 1 87 ? 0.767 11.343 -13.067 1.00 40.94 87 LYS A O 1
ATOM 700 N N . PHE A 1 88 ? 0.953 13.219 -11.831 1.00 39.09 88 PHE A N 1
ATOM 701 C CA . PHE A 1 88 ? 2.420 13.240 -11.779 1.00 39.09 88 PHE A CA 1
ATOM 702 C C . PHE A 1 88 ? 2.999 11.971 -11.135 1.00 39.09 88 PHE A C 1
ATOM 704 O O . PHE A 1 88 ? 3.930 11.389 -11.696 1.00 39.09 88 PHE A O 1
ATOM 711 N N . VAL A 1 89 ? 2.392 11.476 -10.047 1.00 51.94 89 VAL A N 1
ATOM 712 C CA . VAL A 1 89 ? 2.800 10.218 -9.391 1.00 51.94 89 VAL A CA 1
ATOM 713 C C . VAL A 1 89 ? 2.632 9.023 -10.339 1.00 51.94 89 VAL A C 1
ATOM 715 O O . VAL A 1 89 ? 3.544 8.205 -10.474 1.00 51.94 89 VAL A O 1
ATOM 718 N N . GLY A 1 90 ? 1.525 8.972 -11.089 1.00 71.50 90 GLY A N 1
ATOM 719 C CA . GLY A 1 90 ? 1.287 7.929 -12.089 1.00 71.50 90 GLY A CA 1
ATOM 720 C C . GLY A 1 90 ? 2.277 7.960 -13.262 1.00 71.50 90 GLY A C 1
ATOM 721 O O . GLY A 1 90 ? 2.730 6.909 -13.717 1.00 71.50 90 GLY A O 1
ATOM 722 N N . GLN A 1 91 ? 2.666 9.144 -13.754 1.00 83.50 91 GLN A N 1
ATOM 723 C CA . GLN A 1 91 ? 3.613 9.239 -14.877 1.00 83.50 91 GLN A CA 1
ATOM 724 C C . GLN A 1 91 ? 5.010 8.752 -14.494 1.00 83.50 91 GLN A C 1
ATOM 726 O O . GLN A 1 91 ? 5.631 8.002 -15.253 1.00 83.50 91 GLN A O 1
ATOM 731 N N . ASP A 1 92 ? 5.499 9.188 -13.336 1.00 89.56 92 ASP A N 1
ATOM 732 C CA . ASP A 1 92 ? 6.837 8.866 -12.852 1.00 89.56 92 ASP A CA 1
ATOM 733 C C . ASP A 1 92 ? 6.951 7.385 -12.482 1.00 89.56 92 ASP A C 1
ATOM 735 O O . ASP A 1 92 ? 7.964 6.753 -12.791 1.00 89.56 92 ASP A O 1
ATOM 739 N N . GLN A 1 93 ? 5.881 6.789 -11.946 1.00 88.88 93 GLN A N 1
ATOM 740 C CA . GLN A 1 93 ? 5.816 5.352 -11.686 1.00 88.88 93 GLN A CA 1
ATOM 741 C C . GLN A 1 93 ? 5.837 4.527 -12.982 1.00 88.88 93 GLN A C 1
ATOM 743 O O . GLN A 1 93 ? 6.577 3.545 -13.073 1.00 88.88 93 GLN A O 1
ATOM 748 N N . ILE A 1 94 ? 5.106 4.947 -14.025 1.00 91.81 94 ILE A N 1
ATOM 749 C CA . ILE A 1 94 ? 5.158 4.282 -15.338 1.00 91.81 94 ILE A CA 1
ATOM 750 C C . ILE A 1 94 ? 6.556 4.419 -15.957 1.00 91.81 94 ILE A C 1
ATOM 752 O O . ILE A 1 94 ? 7.087 3.443 -16.488 1.00 91.81 94 ILE A O 1
ATOM 756 N N . MET A 1 95 ? 7.190 5.596 -15.876 1.00 94.31 95 MET A N 1
ATOM 757 C CA . MET A 1 95 ? 8.562 5.793 -16.367 1.00 94.31 95 MET A CA 1
ATOM 758 C C . MET A 1 95 ? 9.573 4.922 -15.620 1.00 94.31 95 MET A C 1
ATOM 760 O O . MET A 1 95 ? 10.390 4.259 -16.259 1.00 94.31 95 MET A O 1
ATOM 764 N N . LEU A 1 96 ? 9.506 4.893 -14.287 1.00 95.44 96 LEU A N 1
ATOM 765 C CA . LEU A 1 96 ? 10.339 4.028 -13.455 1.00 95.44 96 LEU A CA 1
ATOM 766 C C . LEU A 1 96 ? 10.154 2.556 -13.840 1.00 95.44 96 LEU A C 1
ATOM 768 O O . LEU A 1 96 ? 11.138 1.825 -13.982 1.00 95.44 96 LEU A O 1
ATOM 772 N N . GLY A 1 97 ? 8.910 2.139 -14.078 1.00 94.44 97 GLY A N 1
ATOM 773 C CA . GLY A 1 97 ? 8.564 0.807 -14.558 1.00 94.44 97 GLY A CA 1
ATOM 774 C C . GLY A 1 97 ? 9.192 0.473 -15.913 1.00 94.44 97 GLY A C 1
ATOM 775 O O . GLY A 1 97 ? 9.822 -0.572 -16.064 1.00 94.44 97 GLY A O 1
ATOM 776 N N . VAL A 1 98 ? 9.099 1.386 -16.884 1.00 95.00 98 VAL A N 1
ATOM 777 C CA . VAL A 1 98 ? 9.716 1.238 -18.214 1.00 95.00 98 VAL A CA 1
ATOM 778 C C . VAL A 1 98 ? 11.237 1.093 -18.113 1.00 95.00 98 VAL A C 1
ATOM 780 O O . VAL A 1 98 ? 11.805 0.187 -18.723 1.00 95.00 98 VAL A O 1
ATOM 783 N N . LEU A 1 99 ? 11.903 1.965 -17.347 1.00 96.12 99 LEU A N 1
ATOM 784 C CA . LEU A 1 99 ? 13.359 1.920 -17.174 1.00 96.12 99 LEU A CA 1
ATOM 785 C C . LEU A 1 99 ? 13.798 0.621 -16.486 1.00 96.12 99 LEU A C 1
ATOM 787 O O . LEU A 1 99 ? 14.780 0.008 -16.899 1.00 96.12 99 LEU A O 1
ATOM 791 N N . SER A 1 100 ? 13.039 0.168 -15.486 1.00 95.38 100 SER A N 1
ATOM 792 C CA . SER A 1 100 ? 13.301 -1.085 -14.768 1.00 95.38 100 SER A CA 1
ATOM 793 C C . SER A 1 100 ? 13.107 -2.320 -15.653 1.00 95.38 100 SER A C 1
ATOM 795 O O . SER A 1 100 ? 13.885 -3.267 -15.563 1.00 95.38 100 SER A O 1
ATOM 797 N N . ALA A 1 101 ? 12.105 -2.314 -16.535 1.00 94.19 101 ALA A N 1
ATOM 798 C CA . ALA A 1 101 ? 11.868 -3.412 -17.469 1.00 94.19 101 ALA A CA 1
ATOM 799 C C . ALA A 1 101 ? 13.000 -3.541 -18.503 1.00 94.19 101 ALA A C 1
ATOM 801 O O . ALA A 1 101 ? 13.453 -4.648 -18.785 1.00 94.19 101 ALA A O 1
ATOM 802 N N . VAL A 1 102 ? 13.494 -2.414 -19.029 1.00 93.62 102 VAL A N 1
ATOM 803 C CA . VAL A 1 102 ? 14.601 -2.394 -20.003 1.00 93.62 102 VAL A CA 1
ATOM 804 C C . VAL A 1 102 ? 15.940 -2.779 -19.382 1.00 93.62 102 VAL A C 1
ATOM 806 O O . VAL A 1 102 ? 16.745 -3.435 -20.035 1.00 93.62 102 VAL A O 1
ATOM 809 N N . GLU A 1 103 ? 16.190 -2.399 -18.130 1.00 93.38 103 GLU A N 1
ATOM 810 C CA . GLU A 1 103 ? 17.381 -2.848 -17.401 1.00 93.38 103 GLU A CA 1
ATOM 811 C C . GLU A 1 103 ? 17.389 -4.369 -17.202 1.00 93.38 103 GLU A C 1
ATOM 813 O O . GLU A 1 103 ? 18.424 -5.008 -17.384 1.00 93.38 103 GLU A O 1
ATOM 818 N N . ARG A 1 104 ? 16.236 -4.947 -16.839 1.00 92.94 104 ARG A N 1
ATOM 819 C CA . ARG A 1 104 ? 16.100 -6.382 -16.560 1.00 92.94 104 ARG A CA 1
ATOM 820 C C . ARG A 1 104 ? 16.225 -7.232 -17.821 1.00 92.94 104 ARG A C 1
ATOM 822 O O . ARG A 1 104 ? 16.855 -8.286 -17.784 1.00 92.94 104 ARG A O 1
ATOM 829 N N . ASP A 1 105 ? 15.608 -6.792 -18.916 1.00 90.69 105 ASP A N 1
ATOM 830 C CA . ASP A 1 105 ? 15.621 -7.503 -20.190 1.00 90.69 105 ASP A CA 1
ATOM 831 C C . ASP A 1 105 ? 15.842 -6.547 -21.369 1.00 90.69 105 ASP A C 1
ATOM 833 O O . ASP A 1 105 ? 14.953 -5.815 -21.809 1.00 90.69 105 ASP A O 1
ATOM 837 N N . SER A 1 106 ? 17.037 -6.629 -21.958 1.00 86.38 106 SER A N 1
ATOM 838 C CA . SER A 1 106 ? 17.398 -5.862 -23.156 1.00 86.38 106 SER A CA 1
ATOM 839 C C . SER A 1 106 ? 16.572 -6.212 -24.404 1.00 86.38 106 SER A C 1
ATOM 841 O O . SER A 1 106 ? 16.638 -5.494 -25.400 1.00 86.38 106 SER A O 1
ATOM 843 N N . GLN A 1 107 ? 15.811 -7.312 -24.396 1.00 87.06 107 GLN A N 1
ATOM 844 C CA . GLN A 1 107 ? 14.915 -7.743 -25.476 1.00 87.06 107 GLN A CA 1
ATOM 845 C C . GLN A 1 107 ? 13.432 -7.514 -25.141 1.00 87.06 107 GLN A C 1
ATOM 847 O O . GLN A 1 107 ? 12.554 -8.031 -25.842 1.00 87.06 107 GLN A O 1
ATOM 852 N N . VAL A 1 108 ? 13.136 -6.731 -24.098 1.00 88.50 108 VAL A N 1
ATOM 853 C CA . VAL A 1 108 ? 11.766 -6.516 -23.631 1.00 88.50 108 VAL A CA 1
ATOM 854 C C . VAL A 1 108 ? 10.869 -5.931 -24.729 1.00 88.50 108 VAL A C 1
ATOM 856 O O . VAL A 1 108 ? 11.219 -4.987 -25.442 1.00 88.50 108 VAL A O 1
ATOM 859 N N . SER A 1 109 ? 9.664 -6.493 -24.863 1.00 89.44 109 SER A N 1
ATOM 860 C CA . SER A 1 109 ? 8.647 -5.988 -25.788 1.00 89.44 109 SER A CA 1
ATOM 861 C C . SER A 1 109 ? 7.718 -4.984 -25.102 1.00 89.44 109 SER A C 1
ATOM 863 O O . SER A 1 109 ? 7.416 -5.108 -23.916 1.00 89.44 109 SER A O 1
ATOM 865 N N . GLN A 1 110 ? 7.148 -4.045 -25.860 1.00 88.88 110 GLN A N 1
ATOM 866 C CA . GLN A 1 110 ? 6.156 -3.094 -25.328 1.00 88.88 110 GLN A CA 1
ATOM 867 C C . GLN A 1 110 ? 4.912 -3.796 -24.755 1.00 88.88 110 GLN A C 1
ATOM 869 O O . GLN A 1 110 ? 4.292 -3.290 -23.824 1.00 88.88 110 GLN A O 1
ATOM 874 N N . ARG A 1 111 ? 4.554 -4.977 -25.284 1.00 91.62 111 ARG A N 1
ATOM 875 C CA . ARG A 1 111 ? 3.466 -5.808 -24.740 1.00 91.62 111 ARG A CA 1
ATOM 876 C C . ARG A 1 111 ? 3.825 -6.398 -23.383 1.00 91.62 111 ARG A C 1
ATOM 878 O O . ARG A 1 111 ? 2.948 -6.505 -22.535 1.00 91.62 111 ARG A O 1
ATOM 885 N N . THR A 1 112 ? 5.087 -6.771 -23.188 1.00 91.31 112 THR A N 1
ATOM 886 C CA . THR A 1 112 ? 5.594 -7.232 -21.892 1.00 91.31 112 THR A CA 1
ATOM 887 C C . THR A 1 112 ? 5.516 -6.093 -20.879 1.00 91.31 112 THR A C 1
ATOM 889 O O . THR A 1 112 ? 4.865 -6.254 -19.856 1.00 91.31 112 THR A O 1
ATOM 892 N N . ILE A 1 113 ? 6.038 -4.910 -21.229 1.00 91.06 113 ILE A N 1
ATOM 893 C CA . ILE A 1 113 ? 5.978 -3.707 -20.379 1.00 91.06 113 ILE A CA 1
ATOM 894 C C . ILE A 1 113 ? 4.529 -3.356 -20.010 1.00 91.06 113 ILE A C 1
ATOM 896 O O . ILE A 1 113 ? 4.223 -3.120 -18.850 1.00 91.06 113 ILE A O 1
ATOM 900 N N . SER A 1 114 ? 3.618 -3.347 -20.985 1.00 90.00 114 SER A N 1
ATOM 901 C CA . SER A 1 114 ? 2.195 -3.056 -20.762 1.00 90.00 114 SER A CA 1
ATOM 902 C C . SER A 1 114 ? 1.545 -3.996 -19.745 1.00 90.00 114 SER A C 1
ATOM 904 O O . SER A 1 114 ? 0.810 -3.528 -18.881 1.00 90.00 114 SER A O 1
ATOM 906 N N . ARG A 1 115 ? 1.829 -5.302 -19.831 1.00 90.94 115 ARG A N 1
ATOM 907 C CA . ARG A 1 115 ? 1.295 -6.297 -18.893 1.00 90.94 115 ARG A CA 1
ATOM 908 C C . ARG A 1 115 ? 1.904 -6.160 -17.506 1.00 90.94 115 ARG A C 1
ATOM 910 O O . ARG A 1 115 ? 1.167 -6.225 -16.536 1.00 90.94 115 ARG A O 1
ATOM 917 N N . GLU A 1 116 ? 3.219 -5.961 -17.421 1.00 89.25 116 GLU A N 1
ATOM 918 C CA . GLU A 1 116 ? 3.910 -5.798 -16.136 1.00 89.25 116 GLU A CA 1
ATOM 919 C C . GLU A 1 116 ? 3.436 -4.552 -15.384 1.00 89.25 116 GLU A C 1
ATOM 921 O O . GLU A 1 116 ? 3.263 -4.599 -14.173 1.00 89.25 116 GLU A O 1
ATOM 926 N N . LEU A 1 117 ? 3.194 -3.450 -16.097 1.00 87.69 117 LEU A N 1
ATOM 927 C CA . LEU A 1 117 ? 2.756 -2.189 -15.495 1.00 87.69 117 LEU A CA 1
ATOM 928 C C . LEU A 1 117 ? 1.230 -2.051 -15.407 1.00 87.69 117 LEU A C 1
ATOM 930 O O . LEU A 1 117 ? 0.750 -1.023 -14.947 1.00 87.69 117 LEU A O 1
ATOM 934 N N . ASN A 1 118 ? 0.472 -3.048 -15.877 1.00 88.44 118 ASN A N 1
ATOM 935 C CA . ASN A 1 118 ? -0.987 -3.002 -15.996 1.00 88.44 118 ASN A CA 1
ATOM 936 C C . ASN A 1 118 ? -1.510 -1.717 -16.679 1.00 88.44 118 ASN A C 1
ATOM 938 O O . ASN A 1 118 ? -2.491 -1.108 -16.259 1.00 88.44 118 ASN A O 1
ATOM 942 N N . VAL A 1 119 ? -0.836 -1.287 -17.751 1.00 89.06 119 VAL A N 1
ATOM 943 C CA . VAL A 1 119 ? -1.215 -0.103 -18.538 1.00 89.06 119 VAL A CA 1
ATOM 944 C C . VAL A 1 119 ? -1.556 -0.479 -19.971 1.00 89.06 119 VAL A C 1
ATOM 946 O O . VAL A 1 119 ? -1.065 -1.469 -20.520 1.00 89.06 119 VAL A O 1
ATOM 949 N N . ALA A 1 120 ? -2.346 0.365 -20.634 1.00 90.38 120 ALA A N 1
ATOM 950 C CA . ALA A 1 120 ? -2.633 0.209 -22.053 1.00 90.38 120 ALA A CA 1
ATOM 951 C C . ALA A 1 120 ? -1.340 0.169 -22.894 1.00 90.38 120 ALA A C 1
ATOM 953 O O . ALA A 1 120 ? -0.405 0.944 -22.674 1.00 90.38 120 ALA A O 1
ATOM 954 N N . LEU A 1 121 ? -1.312 -0.684 -23.924 1.00 89.19 121 LEU A N 1
ATOM 955 C CA . LEU A 1 121 ? -0.152 -0.854 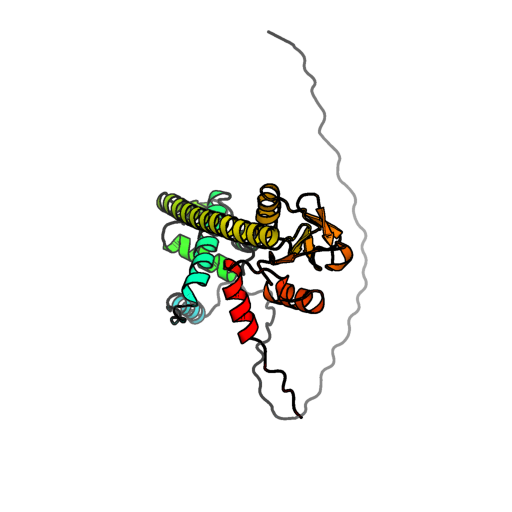-24.810 1.00 89.19 121 LEU A CA 1
ATOM 956 C C . LEU A 1 121 ? 0.324 0.468 -25.435 1.00 89.19 121 LEU A C 1
ATOM 958 O O . LEU A 1 121 ? 1.526 0.713 -25.539 1.00 89.19 121 LEU A O 1
ATOM 962 N N . GLY A 1 122 ? -0.618 1.327 -25.834 1.00 88.81 122 GLY A N 1
ATOM 963 C CA . GLY A 1 122 ? -0.312 2.650 -26.380 1.00 88.81 122 GLY A CA 1
ATOM 964 C C . GLY A 1 122 ? 0.393 3.556 -25.370 1.00 88.81 122 GLY A C 1
ATOM 965 O O . GLY A 1 122 ? 1.337 4.252 -25.740 1.00 88.81 122 GLY A O 1
ATOM 966 N N . LEU A 1 123 ? -0.004 3.489 -24.095 1.00 89.19 123 LEU A N 1
ATOM 967 C CA . LEU A 1 123 ? 0.595 4.269 -23.015 1.00 89.19 123 LEU A CA 1
ATOM 968 C C . LEU A 1 123 ? 2.021 3.792 -22.725 1.00 89.19 123 LEU A C 1
ATOM 970 O O . LEU A 1 123 ? 2.948 4.600 -22.732 1.00 89.19 123 LEU A O 1
ATOM 974 N N . ALA A 1 124 ? 2.220 2.477 -22.591 1.00 89.94 124 ALA A N 1
ATOM 975 C CA . ALA A 1 124 ? 3.551 1.888 -22.438 1.00 89.94 124 ALA A CA 1
ATOM 976 C C . ALA A 1 124 ? 4.490 2.297 -23.586 1.00 89.94 124 ALA A C 1
ATOM 978 O O . ALA A 1 124 ? 5.619 2.719 -23.348 1.00 89.94 124 ALA A O 1
ATOM 979 N N . ASN A 1 125 ? 4.016 2.237 -24.836 1.00 91.81 125 ASN A N 1
ATOM 980 C CA . ASN A 1 125 ? 4.798 2.648 -26.002 1.00 91.81 125 ASN A CA 1
ATOM 981 C C . ASN A 1 125 ? 5.118 4.153 -26.001 1.00 91.81 125 ASN A C 1
ATOM 983 O O . ASN A 1 125 ? 6.230 4.548 -26.354 1.00 91.81 125 ASN A O 1
ATOM 987 N N . ALA A 1 126 ? 4.170 5.000 -25.591 1.00 92.00 126 ALA A N 1
ATOM 988 C CA . ALA A 1 126 ? 4.386 6.439 -25.486 1.00 92.00 126 ALA A CA 1
ATOM 989 C C . ALA A 1 126 ? 5.488 6.769 -24.466 1.00 92.00 126 ALA A C 1
ATOM 991 O O . ALA A 1 126 ? 6.425 7.502 -24.794 1.00 92.00 126 ALA A O 1
ATOM 992 N N . TYR A 1 127 ? 5.433 6.178 -23.268 1.00 93.19 127 TYR A N 1
ATOM 993 C CA . TYR A 1 127 ? 6.464 6.371 -22.246 1.00 93.19 127 TYR A CA 1
ATOM 994 C C . TYR A 1 127 ? 7.805 5.764 -22.646 1.00 93.19 127 TYR A C 1
ATOM 996 O O . TYR A 1 127 ? 8.830 6.419 -22.488 1.00 93.19 127 TYR A O 1
ATOM 1004 N N . PHE A 1 128 ? 7.809 4.584 -23.265 1.00 93.50 128 PHE A N 1
ATOM 1005 C CA . PHE A 1 128 ? 9.020 3.980 -23.816 1.00 93.50 128 PHE A CA 1
ATOM 1006 C C . PHE A 1 128 ? 9.728 4.913 -24.806 1.00 93.50 128 PHE A C 1
ATOM 1008 O O . PHE A 1 128 ? 10.903 5.244 -24.638 1.00 93.50 128 PHE A O 1
ATOM 1015 N N . LYS A 1 129 ? 8.998 5.417 -25.807 1.00 92.31 129 LYS A N 1
ATOM 1016 C CA . LYS A 1 129 ? 9.542 6.378 -26.774 1.00 92.31 129 LYS A CA 1
ATOM 1017 C C . LYS A 1 129 ? 9.967 7.690 -26.107 1.00 92.31 129 LYS A C 1
ATOM 1019 O O . LYS A 1 129 ? 10.952 8.287 -26.535 1.00 92.31 129 LYS A O 1
ATOM 1024 N N . ARG A 1 130 ? 9.271 8.141 -25.056 1.00 93.75 130 ARG A N 1
ATOM 1025 C CA . ARG A 1 130 ? 9.666 9.317 -24.260 1.00 93.75 130 ARG A CA 1
ATOM 1026 C C . ARG A 1 130 ? 11.005 9.090 -23.554 1.00 93.75 130 ARG A C 1
ATOM 1028 O O . ARG A 1 130 ? 11.852 9.976 -23.611 1.00 93.75 130 ARG A O 1
ATOM 1035 N N . CYS A 1 131 ? 11.236 7.917 -22.967 1.00 94.12 131 CYS A N 1
ATOM 1036 C CA . CYS A 1 131 ? 12.518 7.555 -22.356 1.00 94.12 131 CYS A CA 1
ATOM 1037 C C . CYS A 1 131 ? 13.654 7.483 -23.395 1.00 94.12 131 CYS A C 1
ATOM 1039 O O . CYS A 1 131 ? 14.756 7.957 -23.123 1.00 94.12 131 CYS A O 1
ATOM 1041 N N . VAL A 1 132 ? 13.385 6.976 -24.606 1.00 94.50 132 VAL A N 1
ATOM 1042 C CA . VAL A 1 132 ? 14.348 7.014 -25.725 1.00 94.50 132 VAL A CA 1
ATOM 1043 C C . VAL A 1 132 ? 14.665 8.458 -26.130 1.00 94.50 132 VAL A C 1
ATOM 1045 O O . VAL A 1 132 ? 15.831 8.832 -26.208 1.00 94.50 132 VAL A O 1
ATOM 1048 N N . ARG A 1 133 ? 13.642 9.306 -26.320 1.00 94.19 133 ARG A N 1
ATOM 1049 C CA . ARG A 1 133 ? 13.810 10.731 -26.672 1.00 94.19 133 ARG A CA 1
ATOM 1050 C C . ARG A 1 133 ? 14.611 11.515 -25.635 1.00 94.19 133 ARG A C 1
ATOM 1052 O O . ARG A 1 133 ? 15.374 12.395 -26.007 1.00 94.19 133 ARG A O 1
ATOM 1059 N N . LYS A 1 134 ? 14.431 11.209 -24.348 1.00 93.31 134 LYS A N 1
ATOM 1060 C CA . LYS A 1 134 ? 15.188 11.828 -23.252 1.00 93.31 134 LYS A CA 1
ATOM 1061 C C . LYS A 1 134 ? 16.632 11.315 -23.135 1.00 93.31 134 LYS A C 1
ATOM 1063 O 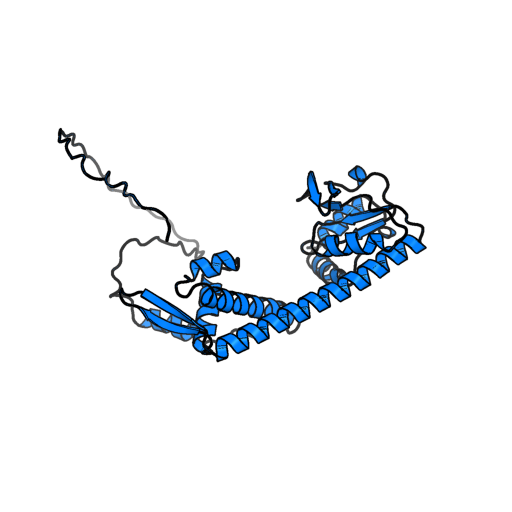O . LYS A 1 134 ? 17.362 11.786 -22.273 1.00 93.31 134 LYS A O 1
ATOM 1068 N N . GLY A 1 135 ? 17.043 10.353 -23.965 1.00 93.88 135 GLY A N 1
ATOM 1069 C CA . GLY A 1 135 ? 18.385 9.771 -23.927 1.00 93.88 135 GLY A CA 1
ATOM 1070 C C . GLY A 1 135 ? 18.596 8.764 -22.796 1.00 93.88 135 GLY A C 1
ATOM 1071 O O . GLY A 1 135 ? 19.727 8.351 -22.554 1.00 93.88 135 GLY A O 1
ATOM 1072 N N . TRP A 1 136 ? 17.533 8.338 -22.109 1.00 96.94 136 TRP A N 1
ATOM 1073 C CA . TRP A 1 136 ? 17.612 7.377 -21.003 1.00 96.94 136 TRP A CA 1
ATOM 1074 C C . TRP A 1 136 ? 17.769 5.939 -21.499 1.00 96.94 136 TRP A C 1
ATOM 1076 O O . TRP A 1 136 ? 18.379 5.110 -20.829 1.00 96.94 136 TRP A O 1
ATOM 1086 N N . ILE A 1 137 ? 17.244 5.657 -22.693 1.00 95.88 137 ILE A N 1
ATOM 1087 C CA . ILE A 1 137 ? 17.290 4.346 -23.341 1.00 95.88 137 ILE A CA 1
ATOM 1088 C C . ILE A 1 137 ? 17.952 4.500 -24.708 1.00 95.88 137 ILE A C 1
ATOM 1090 O O . ILE A 1 137 ? 17.534 5.330 -25.516 1.00 95.88 137 ILE A O 1
ATOM 1094 N N . LYS A 1 138 ? 18.958 3.670 -24.984 1.00 93.19 138 LYS A N 1
ATOM 1095 C CA . LYS A 1 138 ? 19.564 3.529 -26.312 1.00 93.19 138 LYS A CA 1
ATOM 1096 C C . LYS A 1 138 ? 19.050 2.275 -27.004 1.00 93.19 138 LYS A C 1
ATOM 1098 O O . LYS A 1 138 ? 18.826 1.247 -26.370 1.00 93.19 138 LYS A O 1
ATOM 1103 N N . ILE A 1 139 ? 18.888 2.382 -28.320 1.00 91.50 139 ILE A N 1
ATOM 1104 C CA . ILE A 1 139 ? 18.478 1.288 -29.199 1.00 91.50 139 ILE A CA 1
ATOM 1105 C C . ILE A 1 139 ? 19.713 0.819 -29.965 1.00 91.50 139 ILE A C 1
ATOM 1107 O O . ILE A 1 139 ? 20.360 1.617 -30.640 1.00 91.50 139 ILE A O 1
ATOM 1111 N N . GLN A 1 140 ? 20.019 -0.470 -29.886 1.00 85.62 140 GLN A N 1
ATOM 1112 C CA . GLN A 1 140 ? 21.081 -1.106 -30.651 1.00 85.62 140 GLN A CA 1
ATOM 1113 C C . GLN A 1 140 ? 20.491 -2.180 -31.561 1.00 85.62 140 GLN A C 1
ATOM 1115 O O . GLN A 1 140 ? 19.671 -2.996 -31.143 1.00 85.62 140 GLN A O 1
ATOM 1120 N N . GLN A 1 141 ? 20.902 -2.195 -32.826 1.00 80.50 141 GLN A N 1
ATOM 1121 C CA . GLN A 1 141 ? 20.499 -3.247 -33.749 1.00 80.50 141 GLN A CA 1
ATOM 1122 C C . GLN A 1 141 ? 21.340 -4.503 -33.501 1.00 80.50 141 GLN A C 1
ATOM 1124 O O . GLN A 1 141 ? 22.568 -4.452 -33.496 1.00 80.50 141 GLN A O 1
ATOM 1129 N N . VAL A 1 142 ? 20.672 -5.638 -33.321 1.00 75.75 142 VAL A N 1
ATOM 1130 C CA . VAL A 1 142 ? 21.300 -6.949 -33.132 1.00 75.75 142 VAL A CA 1
ATOM 1131 C C . VAL A 1 142 ? 21.164 -7.758 -34.429 1.00 75.75 142 VAL A C 1
ATOM 1133 O O . VAL A 1 142 ? 20.126 -7.673 -35.106 1.00 75.75 142 VAL A O 1
ATOM 1136 N N . PRO A 1 143 ? 22.172 -8.575 -34.802 1.00 71.81 143 PRO A N 1
ATOM 1137 C CA . PRO A 1 143 ? 22.067 -9.477 -35.943 1.00 71.81 143 PRO A CA 1
ATOM 1138 C C . PRO A 1 143 ? 20.784 -10.323 -35.863 1.00 71.81 143 PRO A C 1
ATOM 1140 O O . PRO A 1 143 ? 20.453 -10.859 -34.803 1.00 71.81 143 PRO A O 1
ATOM 1143 N N . ARG A 1 144 ? 20.078 -10.454 -37.000 1.00 76.94 144 ARG A N 1
ATOM 1144 C CA . ARG A 1 144 ? 18.714 -11.023 -37.184 1.00 76.94 144 ARG A CA 1
ATOM 1145 C C . ARG A 1 144 ? 17.530 -10.037 -37.148 1.00 76.94 144 ARG A C 1
ATOM 1147 O O . ARG A 1 144 ? 16.422 -10.463 -36.843 1.00 76.94 144 ARG A O 1
ATOM 1154 N N . ARG A 1 145 ? 17.719 -8.757 -37.504 1.00 65.44 145 ARG A N 1
ATOM 1155 C CA . ARG A 1 145 ? 16.635 -7.739 -37.541 1.00 65.44 145 ARG A CA 1
ATOM 1156 C C . ARG A 1 145 ? 15.910 -7.588 -36.193 1.00 65.44 145 ARG A C 1
ATOM 1158 O O . ARG A 1 145 ? 14.707 -7.350 -36.151 1.00 65.44 145 ARG A O 1
ATOM 1165 N N . ARG A 1 146 ? 16.641 -7.764 -35.092 1.00 76.50 146 ARG A N 1
ATOM 1166 C CA . ARG A 1 146 ? 16.128 -7.574 -33.731 1.00 76.50 146 ARG A CA 1
ATOM 1167 C C . ARG A 1 146 ? 16.741 -6.316 -33.132 1.00 76.50 146 ARG A C 1
ATOM 1169 O O . ARG A 1 146 ? 17.867 -5.961 -33.474 1.00 76.50 146 ARG A O 1
ATOM 1176 N N . TYR A 1 147 ? 15.992 -5.649 -32.265 1.00 81.94 147 TYR A N 1
ATOM 1177 C CA . TYR A 1 147 ? 16.473 -4.501 -31.504 1.00 81.94 147 TYR A CA 1
ATOM 1178 C C . TYR A 1 147 ? 16.802 -4.950 -30.084 1.00 81.94 147 TYR A C 1
ATOM 1180 O O . TYR A 1 147 ? 16.084 -5.764 -29.510 1.00 81.94 147 TYR A O 1
ATOM 1188 N N . ALA A 1 148 ? 17.897 -4.436 -29.540 1.00 86.69 148 ALA A N 1
ATOM 1189 C CA . ALA A 1 148 ? 18.208 -4.484 -28.125 1.00 86.69 148 ALA A CA 1
ATOM 1190 C C . ALA A 1 148 ? 18.127 -3.082 -27.534 1.00 86.69 148 ALA A C 1
ATOM 1192 O O . ALA A 1 148 ? 18.474 -2.094 -28.188 1.00 86.69 148 ALA A O 1
ATOM 1193 N N . TYR A 1 149 ? 17.668 -3.014 -26.296 1.00 91.69 149 TYR A N 1
ATOM 1194 C CA . TYR A 1 149 ? 17.506 -1.788 -25.541 1.00 91.69 149 TYR A CA 1
ATOM 1195 C C . TYR A 1 149 ? 18.419 -1.826 -24.328 1.00 91.69 149 TYR A C 1
ATOM 1197 O O . TYR A 1 149 ? 18.507 -2.845 -23.649 1.00 91.69 149 TYR A O 1
ATOM 1205 N N . TYR A 1 150 ? 19.088 -0.713 -24.053 1.00 92.69 150 TYR A N 1
ATOM 1206 C CA . TYR A 1 150 ? 19.968 -0.593 -22.895 1.00 92.69 150 TYR A CA 1
ATOM 1207 C C . TYR A 1 150 ? 19.789 0.770 -22.241 1.00 92.69 150 TYR A C 1
ATOM 1209 O O . TYR A 1 150 ? 19.575 1.776 -22.928 1.00 92.69 150 TYR A O 1
ATOM 1217 N N . LEU A 1 151 ? 19.904 0.806 -20.915 1.00 95.50 151 LEU A N 1
ATOM 1218 C CA . LEU A 1 151 ? 19.958 2.060 -20.174 1.00 95.50 151 LEU A CA 1
ATOM 1219 C C . LEU A 1 151 ? 21.288 2.770 -20.424 1.00 95.50 151 LEU A C 1
ATOM 1221 O O . LEU A 1 151 ? 22.358 2.162 -20.424 1.00 95.50 151 LEU A O 1
ATOM 1225 N N . THR A 1 152 ? 21.219 4.081 -20.629 1.00 96.50 152 THR A N 1
ATOM 1226 C CA . THR A 1 152 ? 22.407 4.942 -20.627 1.00 96.50 152 THR A CA 1
ATOM 1227 C C . THR A 1 152 ? 22.813 5.275 -19.189 1.00 96.50 152 THR A C 1
ATOM 1229 O O . THR A 1 152 ? 21.993 5.122 -18.284 1.00 96.50 152 THR A O 1
ATOM 1232 N N . PRO A 1 153 ? 24.028 5.804 -18.944 1.00 96.50 153 PRO A N 1
ATOM 1233 C CA . PRO A 1 153 ? 24.386 6.327 -17.623 1.00 96.50 153 PRO A CA 1
ATOM 1234 C C . PRO A 1 153 ? 23.366 7.349 -17.095 1.00 96.50 153 PRO A C 1
ATOM 1236 O O . PRO A 1 153 ? 22.966 7.280 -15.939 1.00 96.50 153 PRO A O 1
ATOM 1239 N N . GLN A 1 154 ? 22.852 8.220 -17.973 1.00 96.38 154 GLN A N 1
ATOM 1240 C CA . GLN A 1 154 ? 21.772 9.152 -17.639 1.00 96.38 154 GLN A CA 1
ATOM 1241 C C . GLN A 1 154 ? 20.466 8.422 -17.280 1.00 96.38 154 GLN A C 1
ATOM 1243 O O . GLN A 1 154 ? 19.778 8.819 -16.345 1.00 96.38 154 GLN A O 1
ATOM 1248 N N . GLY A 1 155 ? 20.126 7.345 -17.994 1.00 96.44 155 GLY A N 1
ATOM 1249 C CA . GLY A 1 155 ? 18.967 6.505 -17.686 1.00 96.44 155 GLY A CA 1
ATOM 1250 C C . GLY A 1 155 ? 19.070 5.809 -16.330 1.00 96.44 155 GLY A C 1
ATOM 1251 O O . GLY A 1 155 ? 18.074 5.747 -15.615 1.00 96.44 155 GLY A O 1
ATOM 1252 N N . PHE A 1 156 ? 20.265 5.355 -15.940 1.00 96.94 156 PHE A N 1
ATOM 1253 C CA . PHE A 1 156 ? 20.515 4.838 -14.592 1.00 96.94 156 PHE A CA 1
ATOM 1254 C C . PHE A 1 156 ? 20.326 5.920 -13.526 1.00 96.94 156 PHE A C 1
ATOM 1256 O O . PHE A 1 156 ? 19.611 5.686 -12.554 1.00 96.94 156 PHE A O 1
ATOM 1263 N N . SER A 1 157 ? 20.899 7.113 -13.717 1.00 97.31 157 SER A N 1
ATOM 1264 C CA . SER A 1 157 ? 20.721 8.232 -12.781 1.00 97.31 157 SER A CA 1
ATOM 1265 C C . SER A 1 157 ? 19.248 8.609 -12.605 1.00 97.31 157 SER A C 1
ATOM 1267 O O . SER A 1 157 ? 18.785 8.777 -11.479 1.00 97.31 157 SER A O 1
ATOM 1269 N N . GLU A 1 158 ? 18.490 8.687 -13.699 1.00 96.75 158 GLU A N 1
ATOM 1270 C CA . GLU A 1 158 ? 17.067 9.029 -13.653 1.00 96.75 158 GLU A CA 1
ATOM 1271 C C . GLU A 1 158 ? 16.212 7.921 -13.048 1.00 96.75 158 GLU A C 1
ATOM 1273 O O . GLU A 1 158 ? 15.328 8.209 -12.245 1.00 96.75 158 GLU A O 1
ATOM 1278 N N . LYS A 1 159 ? 16.505 6.652 -13.350 1.00 96.38 159 LYS A N 1
ATOM 1279 C CA . LYS A 1 159 ? 15.855 5.520 -12.685 1.00 96.38 159 LYS A CA 1
ATOM 1280 C C . LYS A 1 159 ? 16.058 5.599 -11.170 1.00 96.38 159 LYS A C 1
ATOM 1282 O O . LYS A 1 159 ? 15.089 5.479 -10.426 1.00 96.38 159 LYS A O 1
ATOM 1287 N N . THR A 1 160 ? 17.288 5.838 -10.718 1.00 97.31 160 THR A N 1
ATOM 1288 C CA . THR A 1 160 ? 17.599 5.986 -9.290 1.00 97.31 160 THR A CA 1
ATOM 1289 C C . THR A 1 160 ? 16.865 7.176 -8.682 1.00 97.31 160 THR A C 1
ATOM 1291 O O . THR A 1 160 ? 16.265 7.034 -7.622 1.00 97.31 160 THR A O 1
ATOM 1294 N N . ARG A 1 161 ? 16.834 8.330 -9.361 1.00 96.00 161 ARG A N 1
ATOM 1295 C CA . ARG A 1 161 ? 16.090 9.511 -8.898 1.00 96.00 161 ARG A CA 1
ATOM 1296 C C . ARG A 1 161 ? 14.600 9.205 -8.719 1.00 96.00 161 ARG A C 1
ATOM 1298 O O . ARG A 1 161 ? 14.048 9.511 -7.664 1.00 96.00 161 ARG A O 1
ATOM 1305 N N . LEU A 1 162 ? 13.969 8.583 -9.717 1.00 94.88 162 LEU A N 1
ATOM 1306 C CA . LEU A 1 162 ? 12.554 8.198 -9.677 1.00 94.88 162 LEU A CA 1
ATOM 1307 C C . LEU A 1 162 ? 12.277 7.157 -8.582 1.00 94.88 162 LEU A C 1
ATOM 1309 O O . LEU A 1 162 ? 11.302 7.289 -7.848 1.00 94.88 162 LEU A O 1
ATOM 1313 N N . ALA A 1 163 ? 13.152 6.160 -8.424 1.00 94.25 163 ALA A N 1
ATOM 1314 C CA . ALA A 1 163 ? 13.043 5.166 -7.358 1.00 94.25 163 ALA A CA 1
ATOM 1315 C C . ALA A 1 163 ? 13.128 5.818 -5.970 1.00 94.25 163 ALA A C 1
ATOM 1317 O O . ALA A 1 163 ? 12.283 5.563 -5.116 1.00 94.25 163 ALA A O 1
ATOM 1318 N N . THR A 1 164 ? 14.099 6.707 -5.751 1.00 94.31 164 THR A N 1
ATOM 1319 C CA . THR A 1 164 ? 14.249 7.438 -4.485 1.00 94.31 164 THR A CA 1
ATOM 1320 C C . THR A 1 164 ? 13.031 8.304 -4.181 1.00 94.31 164 THR A C 1
ATOM 1322 O O . THR A 1 164 ? 12.578 8.338 -3.037 1.00 94.31 164 THR A O 1
ATOM 1325 N N . GLN A 1 165 ? 12.478 8.991 -5.183 1.00 91.38 165 GLN A N 1
ATOM 1326 C CA . GLN A 1 165 ? 11.251 9.774 -5.019 1.00 91.38 165 GLN A CA 1
ATOM 1327 C C . GLN A 1 165 ? 10.060 8.890 -4.648 1.00 91.38 165 GLN A C 1
ATOM 1329 O O . GLN A 1 165 ? 9.364 9.204 -3.684 1.00 91.38 165 GLN A O 1
ATOM 1334 N N . TYR A 1 166 ? 9.881 7.763 -5.345 1.00 88.94 166 TYR A N 1
ATOM 1335 C CA . TYR A 1 166 ? 8.844 6.784 -5.028 1.00 88.94 166 TYR A CA 1
ATOM 1336 C C . TYR A 1 166 ? 8.962 6.306 -3.577 1.00 88.94 166 TYR A C 1
ATOM 1338 O O . TYR A 1 166 ? 8.026 6.471 -2.802 1.00 88.94 166 TYR A O 1
ATOM 1346 N N . PHE A 1 167 ? 10.136 5.818 -3.164 1.00 91.56 167 PHE A N 1
ATOM 1347 C CA . PHE A 1 167 ? 10.332 5.336 -1.796 1.00 91.56 167 PHE A CA 1
ATOM 1348 C C . PHE A 1 167 ? 10.148 6.435 -0.749 1.00 91.56 167 PHE A C 1
ATOM 1350 O O . PHE A 1 167 ? 9.547 6.192 0.294 1.00 91.56 167 PHE A O 1
ATOM 1357 N N . SER A 1 168 ? 10.613 7.656 -1.020 1.00 91.00 168 SER A N 1
ATOM 1358 C CA . SER A 1 168 ? 10.432 8.785 -0.101 1.00 91.00 168 SER A CA 1
ATOM 1359 C C . SER A 1 168 ? 8.951 9.115 0.096 1.00 91.00 168 SER A C 1
ATOM 1361 O O . SER A 1 168 ? 8.517 9.339 1.231 1.00 91.00 168 SER A O 1
ATOM 1363 N N . ALA A 1 169 ? 8.168 9.099 -0.987 1.00 87.12 169 ALA A N 1
ATOM 1364 C CA . ALA A 1 169 ? 6.725 9.295 -0.943 1.00 87.12 169 ALA A CA 1
ATOM 1365 C C . ALA A 1 169 ? 6.031 8.146 -0.195 1.00 87.12 169 ALA A C 1
ATOM 1367 O O . ALA A 1 169 ? 5.276 8.410 0.741 1.00 87.12 169 ALA A O 1
ATOM 1368 N N . SER A 1 170 ? 6.353 6.888 -0.515 1.00 87.56 170 SER A N 1
ATOM 1369 C CA . SER A 1 170 ? 5.793 5.703 0.150 1.00 87.56 170 SER A CA 1
ATOM 1370 C C . SER A 1 170 ? 6.092 5.677 1.649 1.00 87.56 170 SER A C 1
ATOM 1372 O O . SER A 1 170 ? 5.186 5.465 2.451 1.00 87.56 170 SER A O 1
ATOM 1374 N N . PHE A 1 171 ? 7.330 5.959 2.067 1.00 90.88 171 PHE A N 1
ATOM 1375 C CA . PHE A 1 171 ? 7.671 6.018 3.490 1.00 90.88 171 PHE A CA 1
ATOM 1376 C C . PHE A 1 171 ? 6.995 7.185 4.203 1.00 90.88 171 PHE A C 1
ATOM 1378 O O . PHE A 1 171 ? 6.616 7.058 5.365 1.00 90.88 171 PHE A O 1
ATOM 1385 N N . THR A 1 172 ? 6.828 8.323 3.531 1.00 90.06 172 THR A N 1
ATOM 1386 C CA . THR A 1 172 ? 6.091 9.458 4.100 1.00 90.06 172 THR A CA 1
ATOM 1387 C C . THR A 1 172 ? 4.619 9.112 4.289 1.00 90.06 172 THR A C 1
ATOM 1389 O O . THR A 1 172 ? 4.079 9.361 5.366 1.00 90.06 172 THR A O 1
ATOM 1392 N N . PHE A 1 173 ? 3.996 8.477 3.292 1.00 87.94 173 PHE A N 1
ATOM 1393 C CA . PHE A 1 173 ? 2.638 7.953 3.399 1.00 87.94 173 PHE A CA 1
ATOM 1394 C C . PHE A 1 173 ? 2.520 6.962 4.560 1.00 87.94 173 PHE A C 1
ATOM 1396 O O . PHE A 1 173 ? 1.668 7.150 5.420 1.00 87.94 173 PHE A O 1
ATOM 1403 N N . PHE A 1 174 ? 3.422 5.982 4.649 1.00 89.94 174 PHE A N 1
ATOM 1404 C CA . PHE A 1 174 ? 3.423 4.984 5.718 1.00 89.94 174 PHE A CA 1
ATOM 1405 C C . PHE A 1 174 ? 3.577 5.610 7.111 1.00 89.94 174 PHE A C 1
ATOM 1407 O O . PHE A 1 174 ? 2.827 5.275 8.024 1.00 89.94 174 PHE A O 1
ATOM 1414 N N . ARG A 1 175 ? 4.509 6.559 7.289 1.00 93.31 175 ARG A N 1
ATOM 1415 C CA . ARG A 1 175 ? 4.683 7.267 8.571 1.00 93.31 175 ARG A CA 1
ATOM 1416 C C . ARG A 1 175 ? 3.431 8.048 8.961 1.00 93.31 175 ARG A C 1
ATOM 1418 O O . ARG A 1 175 ? 3.030 8.004 10.120 1.00 93.31 175 ARG A O 1
ATOM 1425 N N . LYS A 1 176 ? 2.809 8.736 8.000 1.00 93.19 176 LYS A N 1
ATOM 1426 C CA . LYS A 1 176 ? 1.560 9.474 8.223 1.00 93.19 176 LYS A CA 1
ATOM 1427 C C . LYS A 1 17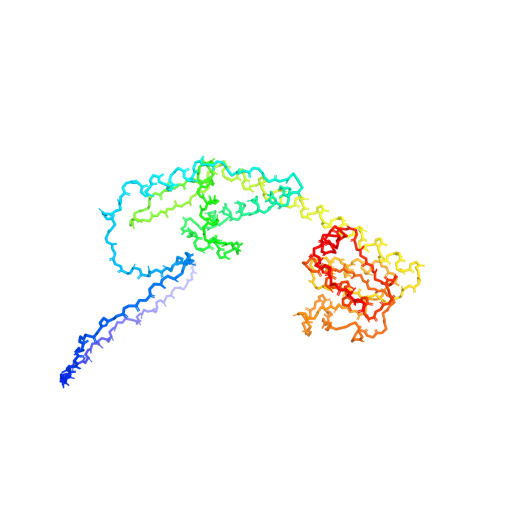6 ? 0.407 8.531 8.563 1.00 93.19 176 LYS A C 1
ATOM 1429 O O . LYS A 1 176 ? -0.328 8.802 9.503 1.00 93.19 176 LYS A O 1
ATOM 1434 N N . ALA A 1 177 ? 0.276 7.430 7.826 1.00 93.06 177 ALA A N 1
ATOM 1435 C CA . ALA A 1 177 ? -0.711 6.388 8.070 1.00 93.06 177 ALA A CA 1
ATOM 1436 C C . ALA A 1 177 ? -0.575 5.810 9.478 1.00 93.06 177 ALA A C 1
ATOM 1438 O O . ALA A 1 177 ? -1.545 5.825 10.226 1.00 93.06 177 ALA A O 1
ATOM 1439 N N . ARG A 1 178 ? 0.637 5.394 9.864 1.00 96.38 178 ARG A N 1
ATOM 1440 C CA . ARG A 1 178 ? 0.931 4.904 11.213 1.00 96.38 178 ARG A CA 1
ATOM 1441 C C . ARG A 1 178 ? 0.527 5.923 12.279 1.00 96.38 178 ARG A C 1
ATOM 1443 O O . ARG A 1 178 ? -0.221 5.564 13.174 1.00 96.38 178 ARG A O 1
ATOM 1450 N N . GLY A 1 179 ? 0.968 7.179 12.158 1.00 97.19 179 GLY A N 1
ATOM 1451 C CA . GLY A 1 179 ? 0.629 8.227 13.129 1.00 97.19 179 GLY A CA 1
ATOM 1452 C C . GLY A 1 179 ? -0.881 8.418 13.290 1.00 97.19 179 GLY A C 1
ATOM 1453 O O . GLY A 1 179 ? -1.397 8.326 14.396 1.00 97.19 179 GLY A O 1
ATOM 1454 N N . GLN A 1 180 ? -1.604 8.576 12.178 1.00 96.00 180 GLN A N 1
ATOM 1455 C CA . GLN A 1 180 ? -3.056 8.785 12.209 1.00 96.00 180 GLN A CA 1
ATOM 1456 C C . GLN A 1 180 ? -3.829 7.575 12.734 1.00 96.00 180 GLN A C 1
ATOM 1458 O O . GLN A 1 180 ? -4.844 7.728 13.405 1.00 96.00 180 GLN A O 1
ATOM 1463 N N . ILE A 1 181 ? -3.381 6.366 12.407 1.00 97.38 181 ILE A N 1
ATOM 1464 C CA . ILE A 1 181 ? -4.005 5.141 12.895 1.00 97.38 181 ILE A CA 1
ATOM 1465 C C . ILE A 1 181 ? -3.764 4.972 14.395 1.00 97.38 181 ILE A C 1
ATOM 1467 O O . ILE A 1 181 ? -4.710 4.669 15.117 1.00 97.38 181 ILE A O 1
ATOM 1471 N N . SER A 1 182 ? -2.539 5.205 14.870 1.00 97.69 182 SER A N 1
ATOM 1472 C CA . SER A 1 182 ? -2.219 5.194 16.299 1.00 97.69 182 SER A CA 1
ATOM 1473 C C . SER A 1 182 ? -3.083 6.193 17.070 1.00 97.69 182 SER A C 1
ATOM 1475 O O . SER A 1 182 ? -3.708 5.800 18.049 1.00 97.69 182 SER A O 1
ATOM 1477 N N . GLU A 1 183 ? -3.201 7.434 16.586 1.00 97.31 183 GLU A N 1
ATOM 1478 C CA . GLU A 1 183 ? -4.074 8.461 17.178 1.00 97.31 183 GLU A CA 1
ATOM 1479 C C . GLU A 1 183 ? -5.536 7.990 17.255 1.00 97.31 183 GLU A C 1
ATOM 1481 O O . GLU A 1 183 ? -6.168 8.078 18.305 1.00 97.31 183 GLU A O 1
ATOM 1486 N N . LEU A 1 184 ? -6.078 7.412 16.176 1.00 96.94 184 LEU A N 1
ATOM 1487 C CA . LEU A 1 184 ? -7.456 6.911 16.173 1.00 96.94 184 LEU A CA 1
ATOM 1488 C C . LEU A 1 184 ? -7.676 5.741 17.135 1.00 96.94 184 LEU A C 1
ATOM 1490 O O . LEU A 1 184 ? -8.725 5.671 17.779 1.00 96.94 184 LEU A O 1
ATOM 1494 N N . ILE A 1 185 ? -6.727 4.808 17.223 1.00 97.69 185 ILE A N 1
ATOM 1495 C CA . ILE A 1 185 ? -6.823 3.671 18.145 1.00 97.69 185 ILE A CA 1
ATOM 1496 C C . ILE A 1 185 ? -6.739 4.166 19.592 1.00 97.69 185 ILE A C 1
ATOM 1498 O O . ILE A 1 185 ? -7.537 3.736 20.426 1.00 97.69 185 ILE A O 1
ATOM 1502 N N . GLU A 1 186 ? -5.836 5.104 19.881 1.00 97.44 186 GLU A N 1
ATOM 1503 C CA . GLU A 1 186 ? -5.726 5.747 21.189 1.00 97.44 186 GLU A CA 1
ATOM 1504 C C . GLU A 1 186 ? -7.027 6.466 21.566 1.00 97.44 186 GLU A C 1
ATOM 1506 O O . GLU A 1 186 ? -7.543 6.280 22.667 1.00 97.44 186 GLU A O 1
ATOM 1511 N N . ASP A 1 187 ? -7.626 7.217 20.641 1.00 96.56 187 ASP A N 1
ATOM 1512 C CA . ASP A 1 187 ? -8.918 7.883 20.835 1.00 96.56 187 ASP A CA 1
ATOM 1513 C C . ASP A 1 187 ? -10.056 6.899 21.107 1.00 96.56 187 ASP A C 1
ATOM 1515 O O . ASP A 1 187 ? -10.951 7.179 21.909 1.00 96.56 187 ASP A O 1
ATOM 1519 N N . CYS A 1 188 ? -10.057 5.747 20.435 1.00 96.19 188 CYS A N 1
ATOM 1520 C CA . CYS A 1 188 ? -11.014 4.679 20.713 1.00 96.19 188 CYS A CA 1
ATOM 1521 C C . CYS A 1 188 ? -10.805 4.119 22.124 1.00 96.19 188 CYS A C 1
ATOM 1523 O O . CYS A 1 188 ? -11.763 4.026 22.894 1.00 96.19 188 CYS A O 1
ATOM 1525 N N . ALA A 1 189 ? -9.561 3.807 22.490 1.00 96.31 189 ALA A N 1
ATOM 1526 C CA . ALA A 1 189 ? -9.220 3.281 23.808 1.00 96.31 189 ALA A CA 1
ATOM 1527 C C . ALA A 1 189 ? -9.584 4.268 24.932 1.00 96.31 189 ALA A C 1
ATOM 1529 O O . ALA A 1 189 ? -10.175 3.870 25.936 1.00 96.31 189 ALA A O 1
ATOM 1530 N N . ARG A 1 190 ? -9.324 5.571 24.743 1.00 96.38 190 ARG A N 1
ATOM 1531 C CA . ARG A 1 190 ? -9.709 6.639 25.686 1.00 96.38 190 ARG A CA 1
ATOM 1532 C C . ARG A 1 190 ? -11.221 6.752 25.871 1.00 96.38 190 ARG A C 1
ATOM 1534 O O . ARG A 1 190 ? -11.675 7.065 26.967 1.00 96.38 190 ARG A O 1
ATOM 1541 N N . ARG A 1 191 ? -12.001 6.455 24.828 1.00 95.19 191 ARG A N 1
ATOM 1542 C CA . ARG A 1 191 ? -13.472 6.363 24.882 1.00 95.19 191 ARG A CA 1
ATOM 1543 C C . ARG A 1 191 ? -13.983 5.041 25.472 1.00 95.19 191 ARG A C 1
ATOM 1545 O O . ARG A 1 191 ? -15.189 4.831 25.532 1.00 95.19 191 ARG A O 1
ATOM 1552 N N . GLY A 1 192 ? -13.089 4.161 25.923 1.00 95.56 192 GLY A N 1
ATOM 1553 C CA . GLY A 1 192 ? -13.432 2.888 26.553 1.00 95.56 192 GLY A CA 1
ATOM 1554 C C . GLY A 1 192 ? -13.646 1.730 25.579 1.00 95.56 192 GLY A C 1
ATOM 1555 O O . GLY A 1 192 ? -14.062 0.658 26.020 1.00 95.56 192 GLY A O 1
ATOM 1556 N N . ALA A 1 193 ? -13.352 1.906 24.285 1.00 96.38 193 ALA A N 1
ATOM 1557 C CA . ALA A 1 193 ? -13.407 0.814 23.320 1.00 96.38 193 ALA A CA 1
ATOM 1558 C C . ALA A 1 193 ? -12.349 -0.245 23.662 1.00 96.38 193 ALA A C 1
ATOM 1560 O O . ALA A 1 193 ? -11.170 0.068 23.818 1.00 96.38 193 ALA A O 1
ATOM 1561 N N . LYS A 1 194 ? -12.768 -1.508 23.750 1.00 96.50 194 LYS A N 1
ATOM 1562 C CA . LYS A 1 194 ? -11.894 -2.661 24.011 1.00 96.50 194 LYS A CA 1
ATOM 1563 C C . LYS A 1 194 ? -11.755 -3.554 22.791 1.00 96.50 194 LYS A C 1
ATOM 1565 O O . LYS A 1 194 ? -10.748 -4.242 22.655 1.00 96.50 194 LYS A O 1
ATOM 1570 N N . ARG A 1 195 ? -12.760 -3.579 21.918 1.00 97.00 195 ARG A N 1
ATOM 1571 C CA . ARG A 1 195 ? -12.811 -4.411 20.716 1.00 97.00 195 ARG A CA 1
ATOM 1572 C C . ARG A 1 195 ? -12.963 -3.522 19.494 1.00 97.00 195 ARG A C 1
ATOM 1574 O O . ARG A 1 195 ? -13.997 -2.886 19.328 1.00 97.00 195 ARG A O 1
ATOM 1581 N N . ILE A 1 196 ? -11.953 -3.494 18.634 1.00 97.12 196 ILE A N 1
ATOM 1582 C CA . ILE A 1 196 ? -11.983 -2.709 17.395 1.00 97.12 196 ILE A CA 1
ATOM 1583 C C . ILE A 1 196 ? -11.995 -3.620 16.171 1.00 97.12 196 ILE A C 1
ATOM 1585 O O . ILE A 1 196 ? -11.442 -4.716 16.214 1.00 97.12 196 ILE A O 1
ATOM 1589 N N . ALA A 1 197 ? -12.601 -3.181 15.075 1.00 97.00 197 ALA A N 1
ATOM 1590 C CA . ALA A 1 197 ? -12.489 -3.850 13.781 1.00 97.00 197 ALA A CA 1
ATOM 1591 C C . ALA A 1 197 ? -11.902 -2.909 12.727 1.00 97.00 197 ALA A C 1
ATOM 1593 O O . ALA A 1 197 ? -11.963 -1.686 12.861 1.00 97.00 197 ALA A O 1
ATOM 1594 N N . PHE A 1 198 ? -11.353 -3.490 11.665 1.00 97.50 198 PHE A N 1
ATOM 1595 C CA . PHE A 1 198 ? -10.876 -2.749 10.499 1.00 97.50 198 PHE A CA 1
ATOM 1596 C C . PHE A 1 198 ? -11.763 -3.036 9.295 1.00 97.50 198 PHE A C 1
ATOM 1598 O O . PHE A 1 198 ? -12.183 -4.176 9.102 1.00 97.50 198 PHE A O 1
ATOM 1605 N N . ALA A 1 199 ? -12.045 -2.019 8.489 1.00 96.75 199 ALA A N 1
ATOM 1606 C CA . ALA A 1 199 ? -12.901 -2.152 7.316 1.00 96.75 199 ALA A CA 1
ATOM 1607 C C . ALA A 1 199 ? -12.126 -1.901 6.025 1.00 96.75 199 ALA A C 1
ATOM 1609 O O . ALA A 1 199 ? -11.714 -0.774 5.744 1.00 96.75 199 ALA A O 1
ATOM 1610 N N . GLY A 1 200 ? -11.962 -2.962 5.240 1.00 95.94 200 GLY A N 1
ATOM 1611 C CA . GLY A 1 200 ? -11.190 -3.018 4.006 1.00 95.94 200 GLY A CA 1
ATOM 1612 C C . GLY A 1 200 ? -9.800 -3.602 4.219 1.00 95.94 200 GLY A C 1
ATOM 1613 O O . GLY A 1 200 ? -9.017 -3.101 5.032 1.00 95.94 200 GLY A O 1
ATOM 1614 N N . VAL A 1 201 ? -9.481 -4.639 3.450 1.00 96.00 201 VAL A N 1
ATOM 1615 C CA . VAL A 1 201 ? -8.148 -5.236 3.392 1.00 96.00 201 VAL A CA 1
ATOM 1616 C C . VAL A 1 201 ? -7.248 -4.358 2.526 1.00 96.00 201 VAL A C 1
ATOM 1618 O O . VAL A 1 201 ? -7.536 -4.094 1.359 1.00 96.00 201 VAL A O 1
ATOM 1621 N N . SER A 1 202 ? -6.139 -3.894 3.096 1.00 94.62 202 SER A N 1
ATOM 1622 C CA . SER A 1 202 ? -5.162 -3.052 2.403 1.00 94.62 202 SER A CA 1
ATOM 1623 C C . SER A 1 202 ? -3.840 -2.989 3.171 1.00 94.62 202 SER A C 1
ATOM 1625 O O . SER A 1 202 ? -3.781 -3.374 4.339 1.00 94.62 202 SER A O 1
ATOM 1627 N N . ASP A 1 203 ? -2.813 -2.390 2.567 1.00 92.94 203 ASP A N 1
ATOM 1628 C CA . ASP A 1 203 ? -1.558 -2.063 3.255 1.00 92.94 203 ASP A CA 1
ATOM 1629 C C . ASP A 1 203 ? -1.806 -1.214 4.517 1.00 92.94 203 ASP A C 1
ATOM 1631 O O . ASP A 1 203 ? -1.140 -1.390 5.534 1.00 92.94 203 ASP A O 1
ATOM 1635 N N . LEU A 1 204 ? -2.805 -0.319 4.494 1.00 94.56 204 LEU A N 1
ATOM 1636 C CA . LEU A 1 204 ? -3.190 0.478 5.662 1.00 94.56 204 LEU A CA 1
ATOM 1637 C C . LEU A 1 204 ? -3.779 -0.394 6.778 1.00 94.56 204 LEU A C 1
ATOM 1639 O O . LEU A 1 204 ? -3.527 -0.124 7.951 1.00 94.56 204 LEU A O 1
ATOM 1643 N N . ALA A 1 205 ? -4.524 -1.443 6.426 1.00 96.25 205 ALA A N 1
ATOM 1644 C CA . ALA A 1 205 ? -5.011 -2.413 7.398 1.00 96.25 205 ALA A CA 1
ATOM 1645 C C . ALA A 1 205 ? -3.852 -3.196 8.030 1.00 96.25 205 ALA A C 1
ATOM 1647 O O . ALA A 1 205 ? -3.878 -3.416 9.235 1.00 96.25 205 ALA A O 1
ATOM 1648 N N . GLU A 1 206 ? -2.801 -3.545 7.277 1.00 95.62 206 GLU A N 1
ATOM 1649 C CA . GLU A 1 206 ? -1.605 -4.189 7.849 1.00 95.62 206 GLU A CA 1
ATOM 1650 C C . GLU A 1 206 ? -0.926 -3.275 8.872 1.00 95.62 206 GLU A C 1
ATOM 1652 O O . GLU A 1 206 ? -0.612 -3.702 9.986 1.00 95.62 206 GLU A O 1
ATOM 1657 N N . VAL A 1 207 ? -0.763 -1.990 8.527 1.00 95.56 207 VAL A N 1
ATOM 1658 C CA . VAL A 1 207 ? -0.243 -0.985 9.465 1.00 95.56 207 VAL A CA 1
ATOM 1659 C C . VAL A 1 207 ? -1.112 -0.924 10.714 1.00 95.56 207 VAL A C 1
ATOM 1661 O O . VAL A 1 207 ? -0.581 -0.918 11.823 1.00 95.56 207 VAL A O 1
ATOM 1664 N N . ALA A 1 208 ? -2.434 -0.911 10.554 1.00 96.69 208 ALA A N 1
ATOM 1665 C CA . ALA A 1 208 ? -3.358 -0.802 11.670 1.00 96.69 208 ALA A CA 1
ATOM 1666 C C . ALA A 1 208 ? -3.374 -2.029 12.580 1.00 96.69 208 ALA A C 1
ATOM 1668 O O . ALA A 1 208 ? -3.400 -1.867 13.799 1.00 96.69 208 ALA A O 1
ATOM 1669 N N . MET A 1 209 ? -3.248 -3.230 12.014 1.00 95.69 209 MET A N 1
ATOM 1670 C CA . MET A 1 209 ? -3.059 -4.463 12.780 1.00 95.69 209 MET A CA 1
ATOM 1671 C C . MET A 1 209 ? -1.815 -4.379 13.668 1.00 95.69 209 MET A C 1
ATOM 1673 O O . MET A 1 209 ? -1.879 -4.740 14.839 1.00 95.69 209 MET A O 1
ATOM 1677 N N . ILE A 1 210 ? -0.700 -3.873 13.130 1.00 95.31 210 ILE A N 1
ATOM 1678 C CA . ILE A 1 210 ? 0.544 -3.708 13.893 1.00 95.31 210 ILE A CA 1
ATOM 1679 C C . ILE A 1 210 ? 0.381 -2.624 14.963 1.00 95.31 210 ILE A C 1
ATOM 1681 O O . ILE A 1 210 ? 0.762 -2.846 16.108 1.00 95.31 210 ILE A O 1
ATOM 1685 N N . CYS A 1 211 ? -0.213 -1.476 14.620 1.00 96.44 211 CYS A N 1
ATOM 1686 C CA . CYS A 1 211 ? -0.425 -0.380 15.569 1.00 96.44 211 CYS A CA 1
ATOM 1687 C C . CYS A 1 211 ? -1.312 -0.809 16.740 1.00 96.44 211 CYS A C 1
ATOM 1689 O O . CYS A 1 211 ? -1.030 -0.440 17.872 1.00 96.44 211 CYS A O 1
ATOM 1691 N N . ALA A 1 212 ? -2.346 -1.619 16.495 1.00 96.00 212 ALA A N 1
ATOM 1692 C CA . ALA A 1 212 ? -3.254 -2.094 17.537 1.00 96.00 212 ALA A CA 1
ATOM 1693 C C . ALA A 1 212 ? -2.547 -2.876 18.656 1.00 96.00 212 ALA A C 1
ATOM 1695 O O . ALA A 1 212 ? -3.026 -2.859 19.785 1.00 96.00 212 ALA A O 1
ATOM 1696 N N . LEU A 1 213 ? -1.399 -3.508 18.375 1.00 95.06 213 LEU A N 1
ATOM 1697 C CA . LEU A 1 213 ? -0.596 -4.219 19.379 1.00 95.06 213 LEU A CA 1
ATOM 1698 C C . LEU A 1 213 ? 0.011 -3.285 20.439 1.00 95.06 213 LEU A C 1
ATOM 1700 O O . LEU A 1 213 ? 0.392 -3.749 21.510 1.00 95.06 213 LEU A O 1
ATOM 1704 N N . GLU A 1 214 ? 0.121 -1.988 20.145 1.00 96.50 214 GLU A N 1
ATOM 1705 C CA . GLU A 1 214 ? 0.704 -0.979 21.040 1.00 96.50 214 GLU A CA 1
ATOM 1706 C C . GLU A 1 214 ? -0.335 -0.384 22.014 1.00 96.50 214 GLU A C 1
ATOM 1708 O O . GLU A 1 214 ? 0.027 0.392 22.897 1.00 96.50 214 GLU A O 1
ATOM 1713 N N . PHE A 1 215 ? -1.617 -0.759 21.897 1.00 96.94 215 PHE A N 1
ATOM 1714 C CA . PHE A 1 215 ? -2.728 -0.179 22.659 1.00 96.94 215 PHE A CA 1
ATOM 1715 C C . PHE A 1 215 ? -3.558 -1.247 23.390 1.00 96.94 215 PHE A C 1
ATOM 1717 O O . PHE A 1 215 ? -3.572 -2.409 22.986 1.00 96.94 215 PHE A O 1
ATOM 1724 N N . PRO A 1 216 ? -4.306 -0.881 24.451 1.00 96.19 216 PRO A N 1
ATOM 1725 C CA . PRO A 1 216 ? -5.132 -1.815 25.223 1.00 96.19 216 PRO A CA 1
ATOM 1726 C C . PRO A 1 216 ? -6.462 -2.150 24.516 1.00 96.19 216 PRO A C 1
ATOM 1728 O O . PRO A 1 216 ? -7.535 -2.083 25.115 1.00 96.19 216 PRO A O 1
ATOM 1731 N N . VAL A 1 217 ? -6.396 -2.509 23.234 1.00 96.75 217 VAL A N 1
ATOM 1732 C CA . VAL A 1 217 ? -7.534 -2.920 22.404 1.00 96.75 217 VAL A CA 1
ATOM 1733 C C . VAL A 1 217 ? -7.289 -4.315 21.836 1.00 96.75 217 VAL A C 1
ATOM 1735 O O . VAL A 1 217 ? -6.159 -4.757 21.664 1.00 96.75 217 VAL A O 1
ATOM 1738 N N . THR A 1 218 ? -8.359 -5.031 21.522 1.00 95.56 218 THR A N 1
ATOM 1739 C CA . THR A 1 218 ? -8.313 -6.307 20.806 1.00 95.56 218 THR A CA 1
ATOM 1740 C C . THR A 1 218 ? -8.920 -6.122 19.427 1.00 95.56 218 THR A C 1
ATOM 1742 O O . THR A 1 218 ? -10.018 -5.577 19.300 1.00 95.56 218 THR A O 1
ATOM 1745 N N . VAL A 1 219 ? -8.241 -6.608 18.390 1.00 95.50 219 VAL A N 1
ATOM 1746 C CA . VAL A 1 219 ? -8.811 -6.619 17.042 1.00 95.50 219 VAL A CA 1
ATOM 1747 C C . VAL A 1 219 ? -9.839 -7.746 16.943 1.00 95.50 219 VAL A C 1
ATOM 1749 O O . VAL A 1 219 ? -9.493 -8.923 17.006 1.00 95.50 219 VAL A O 1
ATOM 1752 N N . ALA A 1 220 ? -11.112 -7.386 16.799 1.00 94.38 220 ALA A N 1
ATOM 1753 C CA . ALA A 1 220 ? -12.223 -8.317 16.636 1.00 94.38 220 ALA A CA 1
ATOM 1754 C C . ALA A 1 220 ? -12.235 -8.975 15.247 1.00 94.38 220 ALA A C 1
ATOM 1756 O O . ALA A 1 220 ? -12.613 -10.139 15.120 1.00 94.38 220 ALA A O 1
ATOM 1757 N N . GLY A 1 221 ? -11.802 -8.250 14.214 1.00 93.94 221 GLY A N 1
ATOM 1758 C CA . GLY A 1 221 ? -11.719 -8.773 12.856 1.00 93.94 221 GLY A CA 1
ATOM 1759 C C . GLY A 1 221 ? -11.440 -7.708 11.801 1.00 93.94 221 GLY A C 1
ATOM 1760 O O . GLY A 1 221 ? -11.357 -6.515 12.098 1.00 93.94 221 GLY A O 1
ATOM 1761 N N . VAL A 1 222 ? -11.309 -8.176 10.559 1.00 96.94 222 VAL A N 1
ATOM 1762 C CA . VAL A 1 222 ? -11.243 -7.338 9.356 1.00 96.94 222 VAL A CA 1
ATOM 1763 C C . VAL A 1 222 ? -12.460 -7.650 8.494 1.00 96.94 222 VAL A C 1
ATOM 1765 O O . VAL A 1 222 ? -12.717 -8.820 8.202 1.00 96.94 222 VAL A O 1
ATOM 1768 N N . VAL A 1 223 ? -13.203 -6.613 8.118 1.00 96.56 223 VAL A N 1
ATOM 1769 C CA . VAL A 1 223 ? -14.431 -6.694 7.322 1.00 96.56 223 VAL A CA 1
ATOM 1770 C C . VAL A 1 223 ? -14.125 -6.235 5.906 1.00 96.56 223 VAL A C 1
ATOM 1772 O O . VAL A 1 223 ? -13.704 -5.099 5.702 1.00 96.56 223 VAL A O 1
ATOM 1775 N N . ASP A 1 224 ? -14.310 -7.120 4.936 1.00 96.00 224 ASP A N 1
ATOM 1776 C CA . ASP A 1 224 ? -14.153 -6.832 3.513 1.00 96.00 224 ASP A CA 1
ATOM 1777 C C . ASP A 1 224 ? -14.963 -7.871 2.708 1.00 96.00 224 ASP A C 1
ATOM 1779 O O . ASP A 1 224 ? -14.544 -9.033 2.618 1.00 96.00 224 ASP A O 1
ATOM 1783 N N . PRO A 1 225 ? -16.126 -7.489 2.142 1.00 93.25 225 PRO A N 1
ATOM 1784 C CA . PRO A 1 225 ? -16.987 -8.399 1.387 1.00 93.25 225 PRO 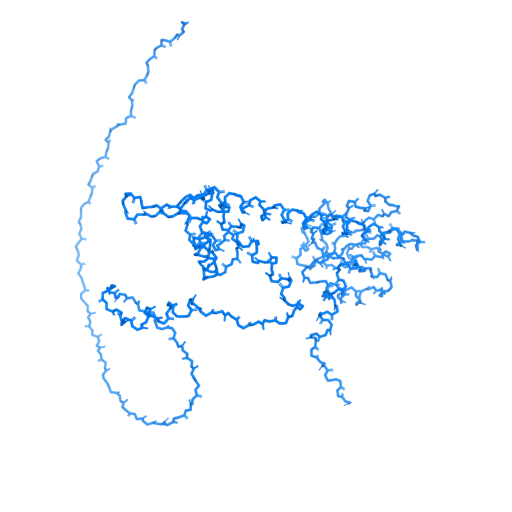A CA 1
ATOM 1785 C C . PRO A 1 225 ? -16.291 -9.061 0.193 1.00 93.25 225 PRO A C 1
ATOM 1787 O O . PRO A 1 225 ? -16.515 -10.243 -0.072 1.00 93.25 225 PRO A O 1
ATOM 1790 N N . GLU A 1 226 ? -15.419 -8.336 -0.511 1.00 93.25 226 GLU A N 1
ATOM 1791 C CA . GLU A 1 226 ? -14.725 -8.844 -1.701 1.00 93.25 226 GLU A CA 1
ATOM 1792 C C . GLU A 1 226 ? -13.648 -9.874 -1.343 1.00 93.25 226 GLU A C 1
ATOM 1794 O O . GLU A 1 226 ? -13.249 -10.716 -2.159 1.00 93.25 226 GLU A O 1
ATOM 1799 N N . GLN A 1 227 ? -13.157 -9.814 -0.105 1.00 93.81 227 GLN A N 1
ATOM 1800 C CA . GLN A 1 227 ? -12.092 -10.675 0.397 1.00 93.81 227 GLN A CA 1
ATOM 1801 C C . GLN A 1 227 ? -12.554 -11.659 1.474 1.00 93.81 227 GLN A C 1
ATOM 1803 O O . GLN A 1 227 ? -11.722 -12.372 2.047 1.00 93.81 227 GLN A O 1
ATOM 1808 N N . ALA A 1 228 ? -13.863 -11.757 1.708 1.00 94.62 228 ALA A N 1
ATOM 1809 C CA . ALA A 1 228 ? -14.458 -12.635 2.703 1.00 94.62 228 ALA A CA 1
ATOM 1810 C C . ALA A 1 228 ? -13.962 -14.087 2.580 1.00 94.62 228 ALA A C 1
ATOM 1812 O O . ALA A 1 228 ? -13.832 -14.658 1.495 1.00 94.62 228 ALA A O 1
ATOM 1813 N N . GLY A 1 229 ? -13.652 -14.699 3.725 1.00 91.75 229 GLY A N 1
ATOM 1814 C CA . GLY A 1 229 ? -13.156 -16.075 3.801 1.00 91.75 229 GLY A CA 1
ATOM 1815 C C . GLY A 1 229 ? -11.646 -16.242 3.596 1.00 91.75 229 GLY A C 1
ATOM 1816 O O . GLY A 1 229 ? -11.110 -17.286 3.978 1.00 91.75 229 GLY A O 1
ATOM 1817 N N . LYS A 1 230 ? -10.938 -15.231 3.074 1.00 94.44 230 LYS A N 1
ATOM 1818 C CA . LYS A 1 230 ? -9.466 -15.219 3.031 1.00 94.44 230 LYS A CA 1
ATOM 1819 C C . LYS A 1 230 ? -8.881 -14.968 4.424 1.00 94.44 230 LYS A C 1
ATOM 1821 O O . LYS A 1 230 ? -9.587 -14.584 5.354 1.00 94.44 230 LYS A O 1
ATOM 1826 N N . HIS A 1 231 ? -7.578 -15.192 4.572 1.00 92.00 231 HIS A N 1
ATOM 1827 C CA . HIS A 1 231 ? -6.833 -14.809 5.771 1.00 92.00 231 HIS A CA 1
ATOM 1828 C C . HIS A 1 231 ? -6.004 -13.562 5.485 1.00 92.00 231 HIS A C 1
ATOM 1830 O O . HIS A 1 231 ? -5.384 -13.460 4.428 1.00 92.00 231 HIS A O 1
ATOM 1836 N N . PHE A 1 232 ? -5.972 -12.649 6.447 1.00 93.12 232 PHE A N 1
ATOM 1837 C CA . PHE A 1 232 ? -5.226 -11.404 6.403 1.00 93.12 232 PHE A CA 1
ATOM 1838 C C . PHE A 1 232 ? -4.582 -11.166 7.772 1.00 93.12 232 PHE A C 1
ATOM 1840 O O . PHE A 1 232 ? -5.268 -11.206 8.792 1.00 93.12 232 PHE A O 1
ATOM 1847 N N . CYS A 1 233 ? -3.256 -11.005 7.813 1.00 90.62 233 CYS A N 1
ATOM 1848 C CA . CYS A 1 233 ? -2.477 -10.908 9.059 1.00 90.62 233 CYS A CA 1
ATOM 1849 C C . CYS A 1 233 ? -2.810 -12.003 10.101 1.00 90.62 233 CYS A C 1
ATOM 1851 O O . CYS A 1 233 ? -2.846 -11.741 11.298 1.00 90.62 233 CYS A O 1
ATOM 1853 N N . GLY A 1 234 ? -3.092 -13.233 9.650 1.00 85.44 234 GLY A N 1
ATOM 1854 C CA . GLY A 1 234 ? -3.475 -14.354 10.524 1.00 85.44 234 GLY A CA 1
ATOM 1855 C C . GLY A 1 234 ? -4.943 -14.364 10.975 1.00 85.44 234 GLY A C 1
ATOM 1856 O O . GLY A 1 234 ? -5.383 -15.341 11.575 1.00 85.44 234 GLY A O 1
ATOM 1857 N N . THR A 1 235 ? -5.726 -13.342 10.626 1.00 87.00 235 THR A N 1
ATOM 1858 C CA . THR A 1 235 ? -7.153 -13.228 10.947 1.00 87.00 235 THR A CA 1
ATOM 1859 C C . THR A 1 235 ? -7.997 -13.540 9.716 1.00 87.00 235 THR A C 1
ATOM 1861 O O . THR A 1 235 ? -7.714 -13.075 8.613 1.00 87.00 235 THR A O 1
ATOM 1864 N N . LYS A 1 236 ? -9.058 -14.337 9.871 1.00 90.44 236 LYS A N 1
ATOM 1865 C CA . LYS A 1 236 ? -9.995 -14.590 8.769 1.00 90.44 236 LYS A CA 1
ATOM 1866 C C . LYS A 1 236 ? -10.811 -13.319 8.488 1.00 90.44 236 LYS A C 1
ATOM 1868 O O . LYS A 1 236 ? -11.385 -12.750 9.414 1.00 90.44 236 LYS A O 1
ATOM 1873 N N . VAL A 1 237 ? -10.884 -12.922 7.224 1.00 96.69 237 VAL A N 1
ATOM 1874 C CA . VAL A 1 237 ? -11.659 -11.773 6.739 1.00 96.69 237 VAL A CA 1
ATOM 1875 C C . VAL A 1 237 ? -13.146 -12.128 6.734 1.00 96.69 237 VAL A C 1
ATOM 1877 O O . VAL A 1 237 ? -13.524 -13.237 6.334 1.00 96.69 237 VAL A O 1
ATOM 1880 N N . ARG A 1 238 ? -13.977 -11.213 7.231 1.00 95.94 238 ARG A N 1
ATOM 1881 C CA . ARG A 1 238 ? -15.436 -11.345 7.334 1.00 95.94 238 ARG A CA 1
ATOM 1882 C C . ARG A 1 238 ? -16.136 -10.547 6.248 1.00 95.94 238 ARG A C 1
ATOM 1884 O O . ARG A 1 238 ? -15.613 -9.520 5.822 1.00 95.94 238 ARG A O 1
ATOM 1891 N N . ALA A 1 239 ? -17.300 -11.022 5.813 1.00 95.00 239 ALA A N 1
ATOM 1892 C CA . ALA A 1 239 ? -18.089 -10.291 4.826 1.00 95.00 239 ALA A CA 1
ATOM 1893 C C . ALA A 1 239 ? -18.748 -9.059 5.454 1.00 95.00 239 ALA A C 1
ATOM 1895 O O . ALA A 1 239 ? -18.796 -7.998 4.841 1.00 95.00 239 ALA A O 1
ATOM 1896 N N . THR A 1 240 ? -19.211 -9.195 6.693 1.00 94.56 240 THR A N 1
ATOM 1897 C CA . THR A 1 240 ? -19.982 -8.178 7.407 1.00 94.56 240 THR A CA 1
ATOM 1898 C C . THR A 1 240 ? -19.476 -8.005 8.841 1.00 94.56 240 THR A C 1
ATOM 1900 O O . THR A 1 240 ? -18.700 -8.815 9.360 1.00 94.56 240 THR A O 1
ATOM 1903 N N . LEU A 1 241 ? -19.865 -6.898 9.481 1.00 94.25 241 LEU A N 1
ATOM 1904 C CA . LEU A 1 241 ? -19.379 -6.534 10.815 1.00 94.25 241 LEU A CA 1
ATOM 1905 C C . LEU A 1 241 ? -19.908 -7.460 11.920 1.00 94.25 241 LEU A C 1
ATOM 1907 O O . LEU A 1 241 ? -19.182 -7.756 12.867 1.00 94.25 241 LEU A O 1
ATOM 1911 N N . ASP A 1 242 ? -21.139 -7.945 11.794 1.00 93.00 242 ASP A N 1
ATOM 1912 C CA . ASP A 1 242 ? -21.792 -8.846 12.748 1.00 93.00 242 ASP A CA 1
ATOM 1913 C C . ASP A 1 242 ? -21.054 -10.187 12.899 1.00 93.00 242 ASP A C 1
ATOM 1915 O O . ASP A 1 242 ? -20.966 -10.728 14.003 1.00 93.00 242 ASP A O 1
ATOM 1919 N N . GLU A 1 243 ? -20.412 -10.684 11.836 1.00 93.62 243 GLU A N 1
ATOM 1920 C CA . GLU A 1 243 ? -19.599 -11.906 11.891 1.00 93.62 243 GLU A CA 1
ATOM 1921 C C . GLU A 1 243 ? -18.315 -11.757 12.743 1.00 93.62 243 GLU A C 1
ATOM 1923 O O . GLU A 1 243 ? -17.648 -12.757 13.050 1.00 93.62 243 GLU A O 1
ATOM 1928 N N . CYS A 1 244 ? -17.932 -10.527 13.114 1.00 90.69 244 CYS A N 1
ATOM 1929 C CA . CYS A 1 244 ? -16.830 -10.239 14.043 1.00 90.69 244 CYS A CA 1
ATOM 1930 C C . CYS A 1 244 ? -17.262 -10.310 15.524 1.00 90.69 244 CYS A C 1
ATOM 1932 O O . CYS A 1 244 ? -16.419 -10.214 16.427 1.00 90.69 244 CYS A O 1
ATOM 1934 N N . GLY A 1 245 ? -18.560 -10.490 15.795 1.00 90.38 245 GLY A N 1
ATOM 1935 C CA . GLY A 1 245 ? -19.134 -10.402 17.135 1.00 90.38 245 GLY A CA 1
ATOM 1936 C C . GLY A 1 245 ? -19.221 -8.953 17.636 1.00 90.38 245 GLY A C 1
ATOM 1937 O O . GLY A 1 245 ? -19.281 -8.029 16.829 1.00 90.38 245 GLY A O 1
ATOM 1938 N N . PRO A 1 246 ? -19.235 -8.711 18.960 1.00 92.25 246 PRO A N 1
ATOM 1939 C CA . PRO A 1 246 ? -19.334 -7.353 19.488 1.00 92.25 246 PRO A CA 1
ATOM 1940 C C . PRO A 1 246 ? -18.084 -6.539 19.129 1.00 92.25 246 PRO A C 1
ATOM 1942 O O . PRO A 1 246 ? -16.956 -6.975 19.380 1.00 92.25 246 PRO A O 1
ATOM 1945 N N . VAL A 1 247 ? -18.291 -5.353 18.560 1.00 95.56 247 VAL A N 1
ATOM 1946 C CA . VAL A 1 247 ? -17.236 -4.415 18.155 1.00 95.56 247 VAL A CA 1
ATOM 1947 C C . VAL A 1 247 ? -17.587 -3.035 18.676 1.00 95.56 247 VAL A C 1
ATOM 1949 O O . VAL A 1 247 ? -18.653 -2.534 18.359 1.00 95.56 247 VAL A O 1
ATOM 1952 N N . ASP A 1 248 ? -16.705 -2.404 19.443 1.00 96.25 248 ASP A N 1
ATOM 1953 C CA . ASP A 1 248 ? -16.923 -1.091 20.058 1.00 96.25 248 ASP A CA 1
ATOM 1954 C C . ASP A 1 248 ? -16.666 0.062 19.079 1.00 96.25 248 ASP A C 1
ATOM 1956 O O . ASP A 1 248 ? -17.365 1.071 19.125 1.00 96.25 248 ASP A O 1
ATOM 1960 N N . ALA A 1 249 ? -15.700 -0.099 18.172 1.00 96.88 249 ALA A N 1
ATOM 1961 C CA . ALA A 1 249 ? -15.387 0.874 17.128 1.00 96.88 249 ALA A CA 1
ATOM 1962 C C . ALA A 1 249 ? -14.838 0.197 15.865 1.00 96.88 249 ALA A C 1
ATOM 1964 O O . ALA A 1 249 ? -14.191 -0.850 15.934 1.00 96.88 249 ALA A O 1
ATOM 1965 N N . VAL A 1 250 ? -15.058 0.816 14.707 1.00 97.38 250 VAL A N 1
ATOM 1966 C CA . VAL A 1 250 ? -14.545 0.345 13.415 1.00 97.38 250 VAL A CA 1
ATOM 1967 C C . VAL A 1 250 ? -13.689 1.434 12.792 1.00 97.38 250 VAL A C 1
ATOM 1969 O O . VAL A 1 250 ? -14.128 2.574 12.696 1.00 97.38 250 VAL A O 1
ATOM 1972 N N . ILE A 1 251 ? -12.476 1.104 12.356 1.00 97.44 251 ILE A N 1
ATOM 1973 C CA . ILE A 1 251 ? -11.593 2.037 11.649 1.00 97.44 251 ILE A CA 1
ATOM 1974 C C . ILE A 1 251 ? -11.597 1.692 10.155 1.00 97.44 251 ILE A C 1
ATOM 1976 O O . ILE A 1 251 ? -11.327 0.552 9.772 1.00 97.44 251 ILE A O 1
ATOM 1980 N N . ILE A 1 252 ? -11.884 2.679 9.302 1.00 97.25 252 ILE A N 1
ATOM 1981 C CA . ILE A 1 252 ? -11.839 2.516 7.844 1.00 97.25 252 ILE A CA 1
ATOM 1982 C C . ILE A 1 252 ? -10.386 2.393 7.389 1.00 97.25 252 ILE A C 1
ATOM 1984 O O . ILE A 1 252 ? -9.581 3.308 7.569 1.00 97.25 252 ILE A O 1
ATOM 1988 N N . THR A 1 253 ? -10.071 1.272 6.750 1.00 96.56 253 THR A N 1
ATOM 1989 C CA . THR A 1 253 ? -8.755 0.962 6.184 1.00 96.56 253 THR A CA 1
ATOM 1990 C C . THR A 1 253 ? -8.809 0.680 4.682 1.00 96.56 253 THR A C 1
ATOM 1992 O O . THR A 1 253 ? -7.770 0.458 4.065 1.00 96.56 253 THR A O 1
ATOM 1995 N N . HIS A 1 254 ? -9.982 0.740 4.049 1.00 94.12 254 HIS A N 1
ATOM 1996 C CA . HIS A 1 254 ? -10.128 0.552 2.609 1.00 94.12 254 HIS A CA 1
ATOM 1997 C C . HIS A 1 254 ? -9.515 1.727 1.827 1.00 94.12 254 HIS A C 1
ATOM 1999 O O . HIS A 1 254 ? -9.991 2.856 1.917 1.00 94.12 254 HIS A O 1
ATOM 2005 N N . LEU A 1 255 ? -8.473 1.472 1.026 1.00 89.06 255 LEU A N 1
ATOM 2006 C CA . LEU A 1 255 ? -7.775 2.531 0.277 1.00 89.06 255 LEU A CA 1
ATOM 2007 C C . LEU A 1 255 ? -8.473 2.904 -1.038 1.00 89.06 255 LEU A C 1
ATOM 2009 O O . LEU A 1 255 ? -8.517 4.078 -1.386 1.00 89.06 255 LEU A O 1
ATOM 2013 N N . SER A 1 256 ? -9.019 1.922 -1.764 1.00 86.56 256 SER A N 1
ATOM 2014 C CA . SER A 1 256 ? -9.608 2.160 -3.095 1.00 86.56 256 SER A CA 1
ATOM 2015 C C . SER A 1 256 ? -11.067 2.626 -3.063 1.00 86.56 256 SER A C 1
ATOM 2017 O O . SER A 1 256 ? -11.435 3.500 -3.838 1.00 86.56 256 SER A O 1
ATOM 2019 N N . ALA A 1 257 ? -11.880 2.082 -2.155 1.00 88.44 257 ALA A N 1
ATOM 2020 C CA . ALA A 1 257 ? -13.299 2.391 -1.991 1.00 88.44 257 ALA A CA 1
ATOM 2021 C C . ALA A 1 257 ? -13.649 2.765 -0.527 1.00 88.44 257 ALA A C 1
ATOM 2023 O O . ALA A 1 257 ? -14.486 2.120 0.106 1.00 88.44 257 ALA A O 1
ATOM 2024 N N . PRO A 1 258 ? -13.018 3.807 0.058 1.00 90.56 258 PRO A N 1
ATOM 2025 C CA . PRO A 1 258 ? -13.271 4.199 1.449 1.00 90.56 258 PRO A CA 1
ATOM 2026 C C . PRO A 1 258 ? -14.724 4.629 1.702 1.00 90.56 258 PRO A C 1
ATOM 2028 O O . PRO A 1 258 ? -15.236 4.428 2.801 1.00 90.56 258 PRO A O 1
ATOM 2031 N N . TYR A 1 259 ? -15.389 5.220 0.702 1.00 89.94 259 TYR A N 1
ATOM 2032 C CA . TYR A 1 259 ? -16.766 5.713 0.830 1.00 89.94 259 TYR A CA 1
ATOM 2033 C C . TYR A 1 259 ? -17.791 4.587 0.883 1.00 89.94 259 TYR A C 1
ATOM 2035 O O . TYR A 1 259 ? -18.673 4.598 1.737 1.00 89.94 259 TYR A O 1
ATOM 2043 N N . GLU A 1 260 ? -17.635 3.589 0.020 1.00 89.81 260 GLU A N 1
ATOM 2044 C CA . GLU A 1 260 ? -18.491 2.403 0.009 1.00 89.81 260 GLU A CA 1
ATOM 2045 C C . GLU A 1 260 ? -18.349 1.625 1.321 1.00 89.81 260 GLU A C 1
ATOM 2047 O O . GLU A 1 260 ? -19.353 1.260 1.932 1.00 89.81 260 GLU A O 1
ATOM 2052 N N . ALA A 1 261 ? -17.115 1.478 1.821 1.00 91.38 261 ALA A N 1
ATOM 2053 C CA . ALA A 1 261 ? -16.856 0.874 3.125 1.00 91.38 261 ALA A CA 1
ATOM 2054 C C . ALA A 1 261 ? -17.520 1.656 4.273 1.00 91.38 261 ALA A C 1
ATOM 2056 O O . ALA A 1 261 ? -18.123 1.054 5.158 1.00 91.38 261 ALA A O 1
ATOM 2057 N N . TYR A 1 262 ? -17.442 2.993 4.257 1.00 92.75 262 TYR A N 1
ATOM 2058 C CA . TYR A 1 262 ? -18.112 3.836 5.251 1.00 92.75 262 TYR A CA 1
ATOM 2059 C C . TYR A 1 262 ? -19.634 3.665 5.211 1.00 92.75 262 TYR A C 1
ATOM 2061 O O . TYR A 1 262 ? -20.250 3.470 6.256 1.00 92.75 262 TYR A O 1
ATOM 2069 N N . ARG A 1 263 ? -20.238 3.698 4.017 1.00 90.94 263 ARG A N 1
ATOM 2070 C CA . ARG A 1 263 ? -21.688 3.539 3.846 1.00 90.94 263 ARG A CA 1
ATOM 2071 C C . ARG A 1 263 ? -22.196 2.203 4.356 1.00 90.94 263 ARG A C 1
ATOM 2073 O O . ARG A 1 263 ? -23.114 2.186 5.164 1.00 90.94 263 ARG A O 1
ATOM 2080 N N . ALA A 1 264 ? -21.551 1.112 3.951 1.00 89.81 264 ALA A N 1
ATOM 2081 C CA . ALA A 1 264 ? -21.932 -0.227 4.388 1.00 89.81 264 ALA A CA 1
ATOM 2082 C C . ALA A 1 264 ? -21.886 -0.382 5.920 1.00 89.81 264 ALA A C 1
ATOM 2084 O O . ALA A 1 264 ? -22.652 -1.153 6.491 1.00 89.81 264 ALA A O 1
ATOM 2085 N N . LEU A 1 265 ? -20.996 0.353 6.596 1.00 92.50 265 LEU A N 1
ATOM 2086 C CA . LEU A 1 265 ? -20.924 0.368 8.056 1.00 92.50 265 LEU A CA 1
ATOM 2087 C C . LEU A 1 265 ? -21.947 1.294 8.702 1.00 92.50 265 LEU A C 1
ATOM 2089 O O . LEU A 1 265 ? -22.447 0.950 9.765 1.00 92.50 265 LEU A O 1
ATOM 2093 N N . ALA A 1 266 ? -22.260 2.441 8.099 1.00 91.25 266 ALA A N 1
ATOM 2094 C CA . ALA A 1 266 ? -23.255 3.370 8.634 1.00 91.25 266 ALA A CA 1
ATOM 2095 C C . ALA A 1 266 ? -24.651 2.729 8.745 1.00 91.25 266 ALA A C 1
ATOM 2097 O O . ALA A 1 266 ? -25.421 3.096 9.629 1.00 91.25 266 ALA A O 1
ATOM 2098 N N . ASP A 1 267 ? -24.937 1.729 7.907 1.00 87.62 267 ASP A N 1
ATOM 2099 C CA . ASP A 1 267 ? -26.152 0.910 7.989 1.00 87.62 267 ASP A CA 1
ATOM 2100 C C . ASP A 1 267 ? -26.107 -0.138 9.125 1.00 87.62 267 ASP A C 1
ATOM 2102 O O . ASP A 1 267 ? -27.144 -0.668 9.524 1.00 87.62 267 ASP A O 1
ATOM 2106 N N . ALA A 1 268 ? -24.919 -0.458 9.652 1.00 88.12 268 ALA A N 1
ATOM 2107 C CA . ALA A 1 268 ? -24.683 -1.559 10.591 1.00 88.12 268 ALA A CA 1
ATOM 2108 C C . ALA A 1 268 ? -24.293 -1.119 12.017 1.00 88.12 268 ALA A C 1
ATOM 2110 O O . ALA A 1 268 ? -24.464 -1.891 12.961 1.00 88.12 268 ALA A O 1
ATOM 2111 N N . ILE A 1 269 ? -23.732 0.080 12.191 1.00 92.75 269 ILE A N 1
ATOM 2112 C CA . ILE A 1 269 ? -23.258 0.609 13.478 1.00 92.75 269 ILE A CA 1
ATOM 2113 C C . ILE A 1 269 ? -23.428 2.131 13.531 1.00 92.75 269 ILE A C 1
ATOM 2115 O O . ILE A 1 269 ? -23.445 2.803 12.501 1.00 92.75 269 ILE A O 1
ATOM 2119 N N . GLU A 1 270 ? -23.529 2.697 14.735 1.00 92.62 270 GLU A N 1
ATOM 2120 C CA . GLU A 1 270 ? -23.682 4.138 14.912 1.00 92.62 270 GLU A CA 1
ATOM 2121 C C . GLU A 1 270 ? -22.492 4.913 14.305 1.00 92.62 270 GLU A C 1
ATOM 2123 O O . GLU A 1 270 ? -21.336 4.552 14.561 1.00 92.62 270 GLU A O 1
ATOM 2128 N N . PRO A 1 271 ? -22.731 6.017 13.565 1.00 90.38 271 PRO A N 1
ATOM 2129 C CA . PRO A 1 271 ? -21.673 6.773 12.889 1.00 90.38 271 PRO A CA 1
ATOM 2130 C C . PRO A 1 271 ? -20.512 7.210 13.792 1.00 90.38 271 PRO A C 1
ATOM 2132 O O . PRO A 1 271 ? -19.363 7.204 13.356 1.00 90.38 271 PRO A O 1
ATOM 2135 N N . ASP A 1 272 ? -20.779 7.517 15.065 1.00 91.69 272 ASP A N 1
ATOM 2136 C CA . ASP A 1 272 ? -19.765 7.940 16.044 1.00 91.69 272 ASP A CA 1
ATOM 2137 C C . ASP A 1 272 ? -18.722 6.854 16.357 1.00 91.69 272 ASP A C 1
ATOM 2139 O O . ASP A 1 272 ? -17.614 7.149 16.821 1.00 91.69 272 ASP A O 1
ATOM 2143 N N . ARG A 1 273 ? -19.057 5.588 16.082 1.00 94.06 273 ARG A N 1
ATOM 2144 C CA . ARG A 1 273 ? -18.180 4.422 16.257 1.00 94.06 273 ARG A CA 1
ATOM 2145 C C . ARG A 1 273 ? -17.364 4.121 15.002 1.00 94.06 273 ARG A C 1
ATOM 2147 O O . ARG A 1 273 ? -16.432 3.322 15.077 1.00 94.06 273 ARG A O 1
ATOM 2154 N N . ILE A 1 274 ? -17.638 4.797 13.885 1.00 95.75 274 ILE A N 1
ATOM 2155 C CA . ILE A 1 274 ? -16.893 4.670 12.631 1.00 95.75 274 ILE A CA 1
ATOM 2156 C C . ILE A 1 274 ? -15.798 5.738 12.587 1.00 95.75 274 ILE A C 1
ATOM 2158 O O . ILE A 1 274 ? -16.052 6.936 12.497 1.00 95.75 274 ILE A O 1
ATOM 2162 N N . GLN A 1 275 ? -14.545 5.303 12.640 1.00 95.50 275 GLN A N 1
ATOM 2163 C CA . GLN A 1 275 ? -13.380 6.174 12.603 1.00 95.50 275 GLN A CA 1
ATOM 2164 C C . GLN A 1 275 ? -12.766 6.198 11.208 1.00 95.50 275 GLN A C 1
ATOM 2166 O O . GLN A 1 275 ? -12.464 5.160 10.620 1.00 95.50 275 GLN A O 1
ATOM 2171 N N . VAL A 1 276 ? -12.517 7.401 10.694 1.00 94.56 276 VAL A N 1
ATOM 2172 C CA . VAL A 1 276 ? -11.900 7.596 9.380 1.00 94.56 276 VAL A CA 1
ATOM 2173 C C . VAL A 1 276 ? -10.555 8.311 9.535 1.00 94.56 276 VAL A C 1
ATOM 2175 O O . VAL A 1 276 ? -10.541 9.484 9.941 1.00 94.56 276 VAL A O 1
ATOM 2178 N N . PRO A 1 277 ? -9.436 7.664 9.154 1.00 93.69 277 PRO A N 1
ATOM 2179 C CA . PRO A 1 277 ? -8.127 8.304 9.068 1.00 93.69 277 PRO A CA 1
ATOM 2180 C C . PRO A 1 277 ? -8.175 9.562 8.205 1.00 93.69 277 PRO A C 1
ATOM 2182 O O . PRO A 1 277 ? -8.755 9.567 7.118 1.00 93.69 277 PRO A O 1
ATOM 2185 N N . ALA A 1 278 ? -7.534 10.644 8.652 1.00 90.69 278 ALA A N 1
ATOM 2186 C CA . ALA A 1 278 ? -7.580 11.913 7.927 1.00 90.69 278 ALA A CA 1
ATOM 2187 C C . ALA A 1 278 ? -7.008 11.811 6.499 1.00 90.69 278 ALA A C 1
ATOM 2189 O O . ALA A 1 278 ? -7.443 12.547 5.617 1.00 90.69 278 ALA A O 1
ATOM 2190 N N . LEU A 1 279 ? -6.097 10.866 6.242 1.00 88.38 279 LEU A N 1
ATOM 2191 C CA . LEU A 1 279 ? -5.579 10.557 4.908 1.00 88.38 279 LEU A CA 1
ATOM 2192 C C . LEU A 1 279 ? -6.652 10.037 3.929 1.00 88.38 279 LEU A C 1
ATOM 2194 O O . LEU A 1 279 ? -6.464 10.189 2.728 1.00 88.38 279 LEU A O 1
ATOM 2198 N N . LEU A 1 280 ? -7.770 9.480 4.414 1.00 87.50 280 LEU A N 1
ATOM 2199 C CA . LEU A 1 280 ? -8.885 8.990 3.585 1.00 87.50 280 LEU A CA 1
ATOM 2200 C C . LEU A 1 280 ? -10.030 9.999 3.438 1.00 87.50 280 LEU A C 1
ATOM 2202 O O . LEU A 1 280 ? -10.886 9.836 2.571 1.00 87.50 280 LEU A O 1
ATOM 2206 N N . ARG A 1 281 ? -10.055 11.068 4.243 1.00 81.06 281 ARG A N 1
ATOM 2207 C CA . ARG A 1 281 ? -11.167 12.038 4.248 1.00 81.06 281 ARG A CA 1
ATOM 2208 C C . ARG A 1 281 ? -11.344 12.764 2.914 1.00 81.06 281 ARG A C 1
ATOM 2210 O O . ARG A 1 281 ? -12.475 13.036 2.533 1.00 81.06 281 ARG A O 1
ATOM 2217 N N . VAL A 1 282 ? -10.254 13.033 2.192 1.00 72.38 282 VAL A N 1
ATOM 2218 C CA . VAL A 1 282 ? -10.317 13.677 0.867 1.00 72.38 282 VAL A CA 1
ATOM 2219 C C . VAL A 1 282 ? -11.070 12.793 -0.131 1.00 72.38 282 VAL A C 1
ATOM 2221 O O . VAL A 1 282 ? -11.949 13.280 -0.837 1.00 72.38 282 VAL A O 1
ATOM 2224 N N . ALA A 1 283 ? -10.790 11.486 -0.135 1.00 68.81 283 ALA A N 1
ATOM 2225 C CA . ALA A 1 283 ? -11.472 10.534 -1.007 1.00 68.81 283 ALA A CA 1
ATOM 2226 C C . ALA A 1 283 ? -12.972 10.422 -0.675 1.00 68.81 283 ALA A C 1
ATOM 2228 O O . ALA A 1 283 ? -13.799 10.353 -1.581 1.00 68.81 283 ALA A O 1
ATOM 2229 N N . LEU A 1 284 ? -13.345 10.485 0.610 1.00 68.56 284 LEU A N 1
ATOM 2230 C CA . LEU A 1 284 ? -14.756 10.505 1.022 1.00 68.56 284 LEU A CA 1
ATOM 2231 C C . LEU A 1 284 ? -15.496 11.759 0.544 1.00 68.56 284 LEU A C 1
ATOM 2233 O O . LEU A 1 284 ? -16.633 11.664 0.093 1.00 68.56 284 LEU A O 1
ATOM 2237 N N . GLN A 1 285 ? -14.860 12.930 0.631 1.00 73.38 285 GLN A N 1
ATOM 2238 C CA . GLN A 1 285 ? -15.461 14.199 0.206 1.00 73.38 285 GLN A CA 1
ATOM 2239 C C . GLN A 1 285 ? -15.696 14.249 -1.309 1.00 73.38 285 GLN A C 1
ATOM 2241 O O . GLN A 1 285 ? -16.715 14.770 -1.752 1.00 73.38 285 GLN A O 1
ATOM 2246 N N . GLN A 1 286 ? -14.772 13.691 -2.095 1.00 69.38 286 GLN A N 1
ATOM 2247 C CA . GLN A 1 286 ? -14.891 13.601 -3.554 1.00 69.38 286 GLN A CA 1
ATOM 2248 C C . GLN A 1 286 ? -15.947 12.577 -3.999 1.00 69.38 286 GLN A C 1
ATOM 2250 O O . GLN A 1 286 ? -16.662 12.801 -4.974 1.00 69.38 286 GLN A O 1
ATOM 2255 N N . ALA A 1 287 ? -16.076 11.460 -3.279 1.00 69.38 287 ALA A N 1
ATOM 2256 C CA . ALA A 1 287 ? -17.128 10.479 -3.537 1.00 69.38 287 ALA A CA 1
ATOM 2257 C C . ALA A 1 287 ? -18.521 11.040 -3.194 1.00 69.38 287 ALA A C 1
ATOM 2259 O O . ALA A 1 287 ? -19.451 10.903 -3.978 1.00 69.38 287 ALA A O 1
ATOM 2260 N N . ALA A 1 288 ? -18.650 11.758 -2.074 1.00 65.94 288 ALA A N 1
ATOM 2261 C CA . ALA A 1 288 ? -19.915 12.376 -1.674 1.00 65.94 288 ALA A CA 1
ATOM 2262 C C . ALA A 1 288 ? -20.402 13.464 -2.651 1.00 65.94 288 ALA A C 1
ATOM 2264 O O . ALA A 1 288 ? -21.603 13.652 -2.804 1.00 65.94 288 ALA A O 1
ATOM 2265 N N . SER A 1 289 ? -19.495 14.177 -3.328 1.00 60.84 289 SER A N 1
ATOM 2266 C CA . SER A 1 289 ? -19.853 15.211 -4.312 1.00 60.84 289 SER A CA 1
ATOM 2267 C C . SER A 1 289 ? -20.134 14.678 -5.720 1.00 60.84 289 SER A C 1
ATOM 2269 O O . SER A 1 289 ? -20.571 15.445 -6.577 1.00 60.84 289 SER A O 1
ATOM 2271 N N . SER A 1 290 ? -19.881 13.391 -5.978 1.00 57.38 290 SER A N 1
ATOM 2272 C CA . SER A 1 290 ? -20.112 12.747 -7.278 1.00 57.38 290 SER A CA 1
ATOM 2273 C C . SER A 1 290 ? -21.386 11.900 -7.329 1.00 57.38 290 SER A C 1
ATOM 2275 O O . SER A 1 290 ? -21.698 11.331 -8.377 1.00 57.38 290 SER A O 1
ATOM 2277 N N . GLU A 1 291 ? -22.163 11.858 -6.245 1.00 54.16 291 GLU A N 1
ATOM 2278 C CA . GLU A 1 291 ? -23.481 11.237 -6.271 1.00 54.16 291 GLU A CA 1
ATOM 2279 C C . GLU A 1 291 ? -24.493 12.107 -7.022 1.00 54.16 291 GLU A C 1
ATOM 2281 O O . GLU A 1 291 ? -24.636 13.293 -6.713 1.00 54.16 291 GLU A O 1
ATOM 2286 N N . PRO A 1 292 ? -25.229 11.551 -7.999 1.00 46.31 292 PRO A N 1
ATOM 2287 C CA . PRO A 1 292 ? -26.372 12.250 -8.558 1.00 46.31 292 PRO A CA 1
ATOM 2288 C C . PRO A 1 292 ? -27.431 12.389 -7.461 1.00 46.31 292 PRO A C 1
ATOM 2290 O O . PRO A 1 292 ? -27.807 11.385 -6.856 1.00 46.31 292 PRO A O 1
ATOM 2293 N N . GLU A 1 293 ? -27.915 13.614 -7.224 1.00 41.44 293 GLU A N 1
ATOM 2294 C CA . GLU A 1 293 ? -29.116 13.886 -6.427 1.00 41.44 293 GLU A CA 1
ATOM 2295 C C . GLU A 1 293 ? -30.206 12.878 -6.812 1.00 41.44 293 GLU A C 1
ATOM 2297 O O . GLU A 1 293 ? -30.825 12.974 -7.876 1.00 41.44 293 GLU A O 1
ATOM 2302 N N . GLN A 1 294 ? -30.441 11.878 -5.961 1.00 43.34 294 GLN A N 1
ATOM 2303 C CA . GLN A 1 294 ? -31.662 11.100 -6.043 1.00 43.34 294 GLN A CA 1
ATOM 2304 C C . GLN A 1 294 ? -32.785 12.066 -5.688 1.00 43.34 294 GLN A C 1
ATOM 2306 O O . GLN A 1 294 ? -32.948 12.456 -4.534 1.00 43.34 294 GLN A O 1
ATOM 2311 N N . GLN A 1 295 ? -33.504 12.502 -6.723 1.00 40.25 295 GLN A N 1
ATOM 2312 C CA . GLN A 1 295 ? -34.733 13.270 -6.621 1.00 40.25 295 GLN A CA 1
ATOM 2313 C C . GLN A 1 295 ? -35.703 12.537 -5.689 1.00 40.25 295 GLN A C 1
ATOM 2315 O O . GLN A 1 295 ? -36.432 11.640 -6.107 1.00 40.25 295 GLN A O 1
ATOM 2320 N N . VAL A 1 296 ? -35.727 12.945 -4.423 1.00 42.16 296 VAL A N 1
ATOM 2321 C CA . VAL A 1 296 ? -36.884 12.752 -3.556 1.00 42.16 296 VAL A CA 1
ATOM 2322 C C . VAL A 1 296 ? -37.905 13.792 -4.013 1.00 42.16 296 VAL A C 1
ATOM 2324 O O . VAL A 1 296 ? -37.902 14.938 -3.568 1.00 42.16 296 VAL A O 1
ATOM 2327 N N . GLY A 1 297 ? -38.698 13.415 -5.016 1.00 38.44 297 GLY A N 1
ATOM 2328 C CA . GLY A 1 297 ? -39.924 14.123 -5.373 1.00 38.44 297 GLY A CA 1
ATOM 2329 C C . GLY A 1 297 ? -41.041 13.768 -4.380 1.00 38.44 297 GLY A C 1
ATOM 2330 O O . GLY A 1 297 ? -41.025 12.647 -3.869 1.00 38.44 297 GLY A O 1
ATOM 2331 N N . PRO A 1 298 ? -41.951 14.714 -4.084 1.00 45.62 298 PRO A N 1
ATOM 2332 C CA . PRO A 1 298 ? -42.931 14.625 -2.997 1.00 45.62 298 PRO A CA 1
ATOM 2333 C C . PRO A 1 298 ? -43.977 13.518 -3.166 1.00 45.62 298 PRO A C 1
ATOM 2335 O O . PRO A 1 298 ? -44.308 13.176 -4.325 1.00 45.62 298 PRO A O 1
#

pLDDT: mean 72.72, std 27.67, range [23.34, 97.69]

Secondary structure (DSSP, 8-state):
--------------------------------------------------------TT---HHHHHHHHHHTTPPPPPP-TTTHHHHHHHHHHHHHHHHHHHHH-TT--HHHHHHHTT--HHHHHHHHHHHHHTTSEEEEEETTTEEEEEE-HHHHHHHHHHHHHHHHHHHHHHHHHHHHHHHHHHHHHHTT--EEEEES-SHHHHHHHHHHTTTT-EEEEEE-GGGTTSEETTEEEESSSGGG-S-SEEEE--SS-HHHHHHHHHTTS-GGGEE--HHHHHHHHHHHTTS-------